Protein AF-A0A955YAR0-F1 (afdb_monomer_lite)

Secondary structure (DSSP, 8-state):
----GGGSEETTEEHHHHHHHHHHHTT---EEEESS--S---B-TTSPBPEEEEPPSSS--HHHHHHHHHHHHSS-EEE--TT-TT--HHHHHHHHHH-SEEETTEEEEEEE---HHHHHHHHHTT--THHHHTTSPEE---TTTT----S---SHHHHHHHHHHTT-TT--HHHHHHHHHHHHHHTT----HHHHHTSPP-----

Radius of gyration: 19.7 Å; chains: 1; bounding box: 61×31×58 Å

Structure (mmCIF, N/CA/C/O backbone):
data_AF-A0A955YAR0-F1
#
_entry.id   AF-A0A955YAR0-F1
#
loop_
_atom_site.group_PDB
_atom_site.id
_atom_site.type_symbol
_atom_site.label_atom_id
_atom_site.label_alt_id
_atom_site.label_comp_id
_atom_site.label_asym_id
_atom_site.label_entity_id
_atom_site.label_seq_id
_atom_site.pdbx_PDB_ins_code
_atom_site.Cartn_x
_atom_site.Cartn_y
_atom_site.Cartn_z
_atom_site.occupancy
_atom_site.B_iso_or_equiv
_atom_site.auth_seq_id
_atom_site.auth_comp_id
_atom_site.auth_asym_id
_atom_site.auth_atom_id
_atom_site.pdbx_PDB_model_num
ATOM 1 N N . MET A 1 1 ? 21.615 -3.073 3.356 1.00 41.31 1 MET A N 1
ATOM 2 C CA . MET A 1 1 ? 20.981 -1.813 2.898 1.00 41.31 1 MET A CA 1
ATOM 3 C C . MET A 1 1 ? 20.077 -2.193 1.735 1.00 41.31 1 MET A C 1
ATOM 5 O O . MET A 1 1 ? 20.545 -2.892 0.857 1.00 41.31 1 MET A O 1
ATOM 9 N N . GLY A 1 2 ? 18.770 -1.953 1.738 1.00 61.25 2 GLY A N 1
ATOM 10 C CA . GLY A 1 2 ? 18.061 -0.755 2.198 1.00 61.25 2 GLY A CA 1
ATOM 11 C C . GLY A 1 2 ? 17.385 -0.035 1.019 1.00 61.25 2 GLY A C 1
ATOM 12 O O . GLY A 1 2 ? 17.231 1.178 1.070 1.00 61.25 2 GLY A O 1
ATOM 13 N N . SER A 1 3 ? 17.071 -0.749 -0.069 1.00 69.00 3 SER A N 1
ATOM 14 C CA . SER A 1 3 ? 16.349 -0.205 -1.220 1.00 69.00 3 SER A CA 1
ATOM 15 C C . SER A 1 3 ? 14.889 0.046 -0.855 1.00 69.00 3 SER A C 1
ATOM 17 O O . SER A 1 3 ? 14.281 -0.779 -0.172 1.00 69.00 3 SER A O 1
ATOM 19 N N . ASP A 1 4 ? 14.324 1.151 -1.337 1.00 86.38 4 ASP A N 1
ATOM 20 C CA . ASP A 1 4 ? 12.904 1.460 -1.165 1.00 86.38 4 ASP A CA 1
ATOM 21 C C . ASP A 1 4 ? 12.046 0.394 -1.873 1.00 86.38 4 ASP A C 1
ATOM 23 O O . ASP A 1 4 ? 11.993 0.347 -3.105 1.00 86.38 4 ASP A O 1
ATOM 27 N N . LYS A 1 5 ? 11.397 -0.487 -1.093 1.00 84.88 5 LYS A N 1
ATOM 28 C CA . LYS A 1 5 ? 10.545 -1.572 -1.608 1.00 84.88 5 LYS A CA 1
ATOM 29 C C . LYS A 1 5 ? 9.439 -1.043 -2.525 1.00 84.88 5 LYS A C 1
ATOM 31 O O . LYS A 1 5 ? 9.121 -1.693 -3.519 1.00 84.88 5 LYS A O 1
ATOM 36 N N . ALA A 1 6 ? 8.915 0.154 -2.247 1.00 90.31 6 ALA A N 1
ATOM 37 C CA . ALA A 1 6 ? 7.867 0.787 -3.045 1.00 90.31 6 ALA A CA 1
ATOM 38 C C . ALA A 1 6 ? 8.306 1.029 -4.501 1.00 90.31 6 ALA A C 1
ATOM 40 O O . ALA A 1 6 ? 7.473 1.061 -5.410 1.00 90.31 6 ALA A O 1
ATOM 41 N N . ARG A 1 7 ? 9.621 1.168 -4.728 1.00 90.50 7 ARG A N 1
ATOM 42 C CA . ARG A 1 7 ? 10.237 1.388 -6.043 1.00 90.50 7 ARG A CA 1
ATOM 43 C C . ARG A 1 7 ? 10.756 0.140 -6.725 1.00 90.50 7 ARG A C 1
ATOM 45 O O . ARG A 1 7 ? 11.238 0.237 -7.856 1.00 90.50 7 ARG A O 1
ATOM 52 N N . LEU A 1 8 ? 10.677 -1.016 -6.073 1.00 86.94 8 LEU A N 1
ATOM 53 C CA . LEU A 1 8 ? 11.060 -2.261 -6.720 1.00 86.94 8 LEU A CA 1
ATOM 54 C C . LEU A 1 8 ? 10.139 -2.529 -7.916 1.00 86.94 8 LEU A C 1
ATOM 56 O O . LEU A 1 8 ? 8.948 -2.206 -7.852 1.00 86.94 8 LEU A O 1
ATOM 60 N N . PRO A 1 9 ? 10.669 -3.105 -9.006 1.00 84.69 9 PRO A N 1
ATOM 61 C CA . PRO A 1 9 ? 9.894 -3.331 -10.212 1.00 84.69 9 PRO A CA 1
ATOM 62 C C . PRO A 1 9 ? 8.813 -4.405 -10.018 1.00 84.69 9 PRO A C 1
ATOM 64 O O . PRO A 1 9 ? 9.075 -5.522 -9.557 1.00 84.69 9 PRO A O 1
ATOM 67 N N . LEU A 1 10 ? 7.607 -4.086 -10.473 1.00 84.94 10 LEU A N 1
ATOM 68 C CA . LEU A 1 10 ? 6.504 -4.996 -10.752 1.00 84.94 10 LEU A CA 1
ATOM 69 C C . LEU A 1 10 ? 5.990 -4.662 -12.157 1.00 84.94 10 LEU A C 1
ATOM 71 O O . LEU A 1 10 ? 5.608 -3.525 -12.422 1.00 84.94 10 LEU A O 1
ATOM 75 N N . ASP A 1 11 ? 6.079 -5.617 -13.083 1.00 84.25 11 ASP A N 1
ATOM 76 C CA . ASP A 1 11 ? 5.755 -5.418 -14.508 1.00 84.25 11 ASP A CA 1
ATOM 77 C C . ASP A 1 11 ? 6.476 -4.215 -15.154 1.00 84.25 11 ASP A C 1
ATOM 79 O O . ASP A 1 11 ? 5.956 -3.537 -16.037 1.00 84.25 11 ASP A O 1
ATOM 83 N N . GLY A 1 12 ? 7.697 -3.927 -14.692 1.00 83.62 12 GLY A N 1
ATOM 84 C CA . GLY A 1 12 ? 8.522 -2.816 -15.175 1.00 83.62 12 GLY A CA 1
ATOM 85 C C . GLY A 1 12 ? 8.183 -1.437 -14.598 1.00 83.62 12 GLY A C 1
ATOM 86 O O . GLY A 1 12 ? 8.787 -0.451 -15.016 1.00 83.62 12 GLY A O 1
ATOM 87 N N . TRP A 1 13 ? 7.280 -1.364 -13.623 1.00 89.12 13 TRP A N 1
ATOM 88 C CA . TRP A 1 13 ? 6.885 -0.137 -12.926 1.00 89.12 13 TRP A CA 1
ATOM 89 C C . TRP A 1 13 ? 7.132 -0.248 -11.419 1.00 89.12 13 TRP A C 1
ATOM 91 O O . TRP A 1 13 ? 7.291 -1.360 -10.915 1.00 89.12 13 TRP A O 1
ATOM 101 N N . PRO A 1 14 ? 7.175 0.867 -10.669 1.00 92.00 14 PRO A N 1
ATOM 102 C CA . PRO A 1 14 ? 7.288 0.805 -9.216 1.00 92.00 14 PRO A CA 1
ATOM 103 C C . PRO A 1 14 ? 6.125 0.014 -8.602 1.00 92.00 14 PRO A C 1
ATOM 105 O O . PRO A 1 14 ? 4.969 0.215 -8.975 1.00 92.00 14 PRO A O 1
ATOM 108 N N . THR A 1 15 ? 6.414 -0.863 -7.639 1.00 92.12 15 THR A N 1
ATOM 109 C CA . THR A 1 15 ? 5.397 -1.719 -7.002 1.00 92.12 15 THR A CA 1
ATOM 110 C C . THR A 1 15 ? 4.256 -0.890 -6.402 1.00 92.12 15 THR A C 1
ATOM 112 O O . THR A 1 15 ? 3.090 -1.229 -6.597 1.00 92.12 15 THR A O 1
ATOM 115 N N . ALA A 1 16 ? 4.568 0.243 -5.762 1.00 94.69 16 ALA A N 1
ATOM 116 C CA . ALA A 1 16 ? 3.546 1.135 -5.218 1.00 94.69 16 ALA A CA 1
ATOM 117 C C . ALA A 1 16 ? 2.635 1.742 -6.301 1.00 94.69 16 ALA A C 1
ATOM 119 O O . ALA A 1 16 ? 1.428 1.804 -6.097 1.00 94.69 16 ALA A O 1
ATOM 120 N N . VAL A 1 17 ? 3.177 2.114 -7.470 1.00 95.62 17 VAL A N 1
ATOM 121 C CA . VAL A 1 17 ? 2.375 2.633 -8.600 1.00 95.62 17 VAL A CA 1
ATOM 122 C C . VAL A 1 17 ? 1.389 1.574 -9.077 1.00 95.62 17 VAL A C 1
ATOM 124 O O . VAL A 1 17 ? 0.209 1.862 -9.250 1.00 95.62 17 VAL A O 1
ATOM 127 N N . ARG A 1 18 ? 1.852 0.328 -9.235 1.00 94.75 18 ARG A N 1
ATOM 128 C CA . ARG A 1 18 ? 0.992 -0.784 -9.661 1.00 94.75 18 ARG A CA 1
ATOM 129 C C . ARG A 1 18 ? -0.131 -1.057 -8.665 1.00 94.75 18 ARG A C 1
ATOM 131 O O . ARG A 1 18 ? -1.230 -1.414 -9.077 1.00 94.75 18 ARG A O 1
ATOM 138 N N . LEU A 1 19 ? 0.127 -0.890 -7.368 1.00 95.81 19 LEU A N 1
ATOM 139 C CA . LEU A 1 19 ? -0.915 -1.015 -6.353 1.00 95.81 19 LEU A CA 1
ATOM 140 C C . LEU A 1 19 ? -1.914 0.152 -6.420 1.00 95.81 19 LEU A C 1
ATOM 142 O O . LEU A 1 19 ? -3.116 -0.097 -6.355 1.00 95.81 19 LEU A O 1
ATOM 146 N N . CYS A 1 20 ? -1.450 1.390 -6.632 1.00 96.94 20 CYS A N 1
ATOM 147 C CA . CYS A 1 20 ? -2.328 2.541 -6.872 1.00 96.94 20 CYS A CA 1
ATOM 148 C C . CYS A 1 20 ? -3.245 2.314 -8.083 1.00 96.94 20 CYS A C 1
ATOM 150 O O . CYS A 1 20 ? -4.449 2.501 -7.963 1.00 96.94 20 CYS A O 1
ATOM 152 N N . GLU A 1 21 ? -2.725 1.819 -9.211 1.00 96.62 21 GLU A N 1
ATOM 153 C CA . GLU A 1 21 ? -3.554 1.491 -10.383 1.00 96.62 21 GLU A CA 1
ATOM 154 C C . GLU A 1 21 ? -4.631 0.441 -10.082 1.00 96.62 21 GLU A C 1
ATOM 156 O O . GLU A 1 21 ? -5.731 0.508 -10.624 1.00 96.62 21 GLU A O 1
ATOM 161 N N . ARG A 1 22 ? -4.342 -0.537 -9.216 1.00 97.38 22 ARG A N 1
ATOM 162 C CA . ARG A 1 22 ? -5.333 -1.551 -8.825 1.00 97.38 22 ARG A CA 1
ATOM 163 C C . ARG A 1 22 ? -6.404 -0.995 -7.898 1.00 97.38 22 ARG A C 1
ATOM 165 O O . ARG A 1 22 ? -7.556 -1.393 -8.031 1.00 97.38 22 ARG A O 1
ATOM 172 N N . LEU A 1 23 ? -6.038 -0.090 -6.990 1.00 97.81 23 LEU A N 1
ATOM 173 C CA . LEU A 1 23 ? -6.996 0.656 -6.172 1.00 97.81 23 LEU A CA 1
ATOM 174 C C . LEU A 1 23 ? -7.910 1.508 -7.068 1.00 97.81 23 LEU A C 1
ATOM 176 O O . LEU A 1 23 ? -9.129 1.433 -6.941 1.00 97.81 23 LEU A O 1
ATOM 180 N N . GLU A 1 24 ? -7.343 2.228 -8.039 1.00 97.56 24 GLU A N 1
ATOM 181 C CA . GLU A 1 24 ? -8.110 3.007 -9.023 1.00 97.56 24 GLU A CA 1
ATOM 182 C C . GLU A 1 24 ? -9.036 2.125 -9.870 1.00 97.56 24 GLU A C 1
ATOM 184 O O . GLU A 1 24 ? -10.217 2.431 -10.031 1.00 97.56 24 GLU A O 1
ATOM 189 N N . ALA A 1 25 ? -8.542 0.983 -10.356 1.00 97.75 25 ALA A N 1
ATOM 190 C CA . ALA A 1 25 ? -9.351 0.014 -11.094 1.00 97.75 25 ALA A CA 1
ATOM 191 C C . ALA A 1 25 ? -10.460 -0.627 -10.236 1.00 97.75 25 ALA A C 1
ATOM 193 O O . ALA A 1 25 ? -11.456 -1.098 -10.782 1.00 97.75 25 ALA A O 1
ATOM 194 N N . ALA A 1 26 ? -10.308 -0.629 -8.907 1.00 98.06 26 ALA A N 1
ATOM 195 C CA . ALA A 1 26 ? -11.342 -1.035 -7.955 1.00 98.06 26 ALA A CA 1
ATOM 196 C C . ALA A 1 26 ? -12.380 0.075 -7.689 1.00 98.06 26 ALA A C 1
ATOM 198 O O . ALA A 1 26 ? -13.291 -0.124 -6.888 1.00 98.06 26 ALA A O 1
ATOM 199 N N . GLY A 1 27 ? -12.261 1.230 -8.355 1.00 98.06 27 GLY A N 1
ATOM 200 C CA . GLY A 1 27 ? -13.148 2.380 -8.187 1.00 98.06 27 GLY A CA 1
ATOM 201 C C . GLY A 1 27 ? -12.789 3.279 -7.003 1.00 98.06 27 GLY A C 1
ATOM 202 O O . GLY A 1 27 ? -13.633 4.058 -6.567 1.00 98.06 27 GLY A O 1
ATOM 203 N N . LEU A 1 28 ? -11.568 3.173 -6.468 1.00 97.94 28 LEU A N 1
ATOM 204 C CA . LEU A 1 28 ? -11.100 3.953 -5.321 1.00 97.94 28 LEU A CA 1
ATOM 205 C C . LEU A 1 28 ? -10.191 5.100 -5.766 1.00 97.94 28 LEU A C 1
ATOM 207 O O . LEU A 1 28 ? -9.480 5.004 -6.761 1.00 97.94 28 LEU A O 1
ATOM 211 N N . GLN A 1 29 ? -10.153 6.176 -4.985 1.00 97.19 29 GLN A N 1
ATOM 212 C CA . GLN A 1 29 ? -9.087 7.169 -5.104 1.00 97.19 29 GLN A CA 1
ATOM 213 C C . GLN A 1 29 ? -7.845 6.659 -4.368 1.00 97.19 29 GLN A C 1
ATOM 215 O O . GLN A 1 29 ? -7.950 6.151 -3.251 1.00 97.19 29 GLN A O 1
ATOM 220 N N . ALA A 1 30 ? -6.671 6.775 -4.990 1.00 97.50 30 ALA A N 1
ATOM 221 C CA . ALA A 1 30 ? -5.428 6.240 -4.447 1.00 97.50 30 ALA A CA 1
ATOM 222 C C . ALA A 1 30 ? -4.416 7.351 -4.149 1.00 97.50 30 ALA A C 1
ATOM 224 O O . ALA A 1 30 ? -4.188 8.241 -4.964 1.00 97.50 30 ALA A O 1
ATOM 225 N N . ALA A 1 31 ? -3.754 7.247 -2.997 1.00 97.19 31 ALA A N 1
ATOM 226 C CA . ALA A 1 31 ? -2.630 8.095 -2.630 1.00 97.19 31 ALA A CA 1
ATOM 227 C C . ALA A 1 31 ? -1.509 7.258 -1.999 1.00 97.19 31 ALA A C 1
ATOM 229 O O . ALA A 1 31 ? -1.759 6.302 -1.263 1.00 97.19 31 ALA A O 1
ATOM 230 N N . LEU A 1 32 ? -0.261 7.630 -2.277 1.00 96.81 32 LEU A N 1
ATOM 231 C CA . LEU A 1 32 ? 0.931 7.007 -1.715 1.00 96.81 32 LEU A CA 1
ATOM 232 C C . LEU A 1 32 ? 1.427 7.810 -0.511 1.00 96.81 32 LEU A C 1
ATOM 234 O O . LEU A 1 32 ? 1.900 8.937 -0.664 1.00 96.81 32 LEU A O 1
ATOM 238 N N . VAL A 1 33 ? 1.393 7.213 0.679 1.00 96.06 33 VAL A N 1
ATOM 239 C CA . VAL A 1 33 ? 1.980 7.819 1.882 1.00 96.06 33 VAL A CA 1
ATOM 240 C C . VAL A 1 33 ? 3.459 7.463 1.995 1.00 96.06 33 VAL A C 1
ATOM 242 O O . VAL A 1 33 ? 3.833 6.291 1.939 1.00 96.06 33 VAL A O 1
ATOM 245 N N . ARG A 1 34 ? 4.320 8.470 2.185 1.00 93.62 34 ARG A N 1
ATOM 246 C CA . ARG A 1 34 ? 5.765 8.262 2.377 1.00 93.62 34 ARG A CA 1
ATOM 247 C C . ARG A 1 34 ? 6.436 9.381 3.171 1.00 93.62 34 ARG A C 1
ATOM 249 O O . ARG A 1 34 ? 5.979 10.512 3.167 1.00 93.62 34 ARG A O 1
ATOM 256 N N . ARG A 1 35 ? 7.582 9.095 3.795 1.00 88.31 35 ARG A N 1
ATOM 257 C CA . ARG A 1 35 ? 8.277 10.040 4.700 1.00 88.31 35 ARG A CA 1
ATOM 258 C C . ARG A 1 35 ? 9.104 11.114 3.995 1.00 88.31 35 ARG A C 1
ATOM 260 O O . ARG A 1 35 ? 9.068 12.280 4.371 1.00 88.31 35 ARG A O 1
ATOM 267 N N . ALA A 1 36 ? 9.886 10.719 2.997 1.00 82.06 36 ALA A N 1
ATOM 268 C CA . ALA A 1 36 ? 10.822 11.614 2.328 1.00 82.06 36 ALA A CA 1
ATOM 269 C C . ALA A 1 36 ? 10.691 11.482 0.813 1.00 82.06 36 ALA A C 1
ATOM 271 O O . ALA A 1 36 ? 10.539 10.358 0.329 1.00 82.06 36 ALA A O 1
ATOM 272 N N . PRO A 1 37 ? 10.775 12.590 0.058 1.00 78.38 37 PRO A N 1
ATOM 273 C CA . PRO A 1 37 ? 11.023 12.505 -1.366 1.00 78.38 37 PRO A CA 1
ATOM 274 C C . PRO A 1 37 ? 12.424 11.930 -1.593 1.00 78.38 37 PRO A C 1
ATOM 276 O O . PRO A 1 37 ? 13.355 12.164 -0.831 1.00 78.38 37 PRO A O 1
ATOM 279 N N . ASP A 1 38 ? 12.577 11.205 -2.682 1.00 81.25 38 ASP A N 1
ATOM 280 C CA . ASP A 1 38 ? 13.848 10.674 -3.185 1.00 81.25 38 ASP A CA 1
ATOM 281 C C . ASP A 1 38 ? 14.205 11.277 -4.548 1.00 81.25 38 ASP A C 1
ATOM 283 O O . ASP A 1 38 ? 15.065 10.762 -5.256 1.00 81.25 38 ASP A O 1
ATOM 287 N N . GLY A 1 39 ? 13.518 12.358 -4.929 1.00 81.44 39 GLY A N 1
ATOM 288 C CA . GLY A 1 39 ? 13.748 13.080 -6.179 1.00 81.44 39 GLY A CA 1
ATOM 289 C C . GLY A 1 39 ? 13.306 12.341 -7.443 1.00 81.44 39 GLY A C 1
ATOM 290 O O . GLY A 1 39 ? 13.501 12.865 -8.534 1.00 81.44 39 GLY A O 1
ATOM 291 N N . LEU A 1 40 ? 12.710 11.152 -7.322 1.00 83.44 40 LEU A N 1
ATOM 292 C CA . LEU A 1 40 ? 12.192 10.391 -8.455 1.00 83.44 40 LEU A CA 1
ATOM 293 C C . LEU A 1 40 ? 10.674 10.584 -8.584 1.00 83.44 40 LEU A C 1
ATOM 295 O O . LEU A 1 40 ? 9.970 10.568 -7.567 1.00 83.44 40 LEU A O 1
ATOM 299 N N . PRO A 1 41 ? 10.145 10.710 -9.813 1.00 86.44 41 PRO A N 1
ATOM 300 C CA . PRO A 1 41 ? 8.716 10.890 -10.008 1.00 86.44 41 PRO A CA 1
ATOM 301 C C . PRO A 1 41 ? 7.945 9.611 -9.644 1.00 86.44 41 PRO A C 1
ATOM 303 O O . PRO A 1 41 ? 8.498 8.502 -9.609 1.00 86.44 41 PRO A O 1
ATOM 306 N N . TRP A 1 42 ? 6.656 9.780 -9.360 1.00 92.69 42 TRP A N 1
ATOM 307 C CA . TRP A 1 42 ? 5.689 8.699 -9.197 1.00 92.69 42 TRP A CA 1
ATOM 308 C C . TRP A 1 42 ? 4.632 8.867 -10.282 1.00 92.69 42 TRP A C 1
ATOM 310 O O . TRP A 1 42 ? 3.737 9.695 -10.150 1.00 92.69 42 TRP A O 1
ATOM 320 N N . MET A 1 43 ? 4.785 8.123 -11.376 1.00 93.81 43 MET A N 1
ATOM 321 C CA . MET A 1 43 ? 3.953 8.261 -12.571 1.00 93.81 43 MET A CA 1
ATOM 322 C C . MET A 1 43 ? 3.207 6.968 -12.850 1.00 93.81 43 MET A C 1
ATOM 324 O O . MET A 1 43 ? 3.810 5.893 -12.815 1.00 93.81 43 MET A O 1
ATOM 328 N N . HIS A 1 44 ? 1.937 7.091 -13.206 1.00 92.69 44 HIS A N 1
ATOM 329 C CA . HIS A 1 44 ? 1.178 6.031 -13.847 1.00 92.69 44 HIS A CA 1
ATOM 330 C C . HIS A 1 44 ? 1.709 5.755 -15.269 1.00 92.69 44 HIS A C 1
ATOM 332 O O . HIS A 1 44 ? 2.321 6.631 -15.892 1.00 92.69 44 HIS A O 1
ATOM 338 N N . PRO A 1 45 ? 1.444 4.560 -15.828 1.00 89.44 45 PRO A N 1
ATOM 339 C CA . PRO A 1 45 ? 1.773 4.224 -17.213 1.00 89.44 45 PRO A CA 1
ATOM 340 C C . PRO A 1 45 ? 1.159 5.132 -18.275 1.00 89.44 45 PRO A C 1
ATOM 342 O O . PRO A 1 45 ? 1.729 5.271 -19.355 1.00 89.44 45 PRO A O 1
ATOM 345 N N . ASP A 1 46 ? 0.025 5.759 -17.971 1.00 92.81 46 ASP A N 1
ATOM 346 C CA . ASP A 1 46 ? -0.652 6.725 -18.839 1.00 92.81 46 ASP A CA 1
ATOM 347 C C . ASP A 1 46 ? -0.076 8.154 -18.743 1.00 92.81 46 ASP A C 1
ATOM 349 O O . ASP A 1 46 ? -0.538 9.054 -19.442 1.00 92.81 46 ASP A O 1
ATOM 353 N N . GLY A 1 47 ? 0.946 8.368 -17.906 1.00 92.44 47 GLY A N 1
ATOM 354 C CA . GLY A 1 47 ? 1.599 9.662 -17.718 1.00 92.44 47 GLY A CA 1
ATOM 355 C C . GLY A 1 47 ? 0.949 10.570 -16.672 1.00 92.44 47 GLY A C 1
ATOM 356 O O . GLY A 1 47 ? 1.413 11.698 -16.513 1.00 92.44 47 GLY A O 1
ATOM 357 N N . ARG A 1 48 ? -0.077 10.118 -15.936 1.00 94.31 48 ARG A N 1
ATOM 358 C CA . ARG A 1 48 ? -0.601 10.853 -14.769 1.00 94.31 48 ARG A CA 1
ATOM 359 C C . ARG A 1 48 ? 0.346 10.746 -13.573 1.00 94.31 48 ARG A C 1
ATOM 361 O O . ARG A 1 48 ? 0.990 9.718 -13.372 1.00 94.31 48 ARG A O 1
ATOM 368 N N . GLU A 1 49 ? 0.406 11.787 -12.751 1.00 93.88 49 GLU A N 1
ATOM 369 C CA . GLU A 1 49 ? 1.115 11.740 -11.468 1.00 93.88 49 GLU A CA 1
ATOM 370 C C . GLU A 1 49 ? 0.293 10.985 -10.415 1.00 93.88 49 GLU A C 1
ATOM 372 O O . GLU A 1 49 ? -0.915 11.189 -10.295 1.00 93.88 49 GLU A O 1
ATOM 377 N N . VAL A 1 50 ? 0.958 10.139 -9.626 1.00 95.19 50 VAL A N 1
ATOM 378 C CA . VAL A 1 50 ? 0.374 9.534 -8.423 1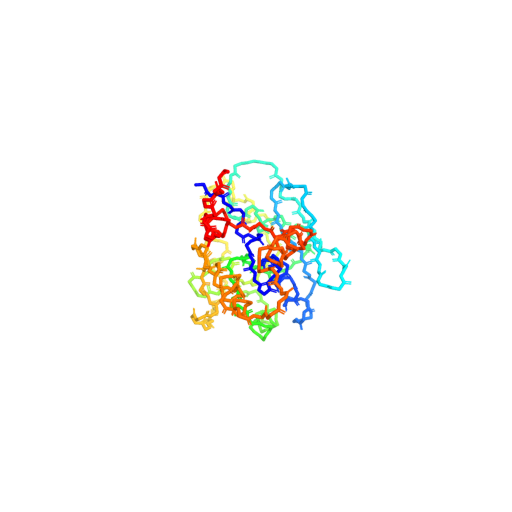.00 95.19 50 VAL A CA 1
ATOM 379 C C . VAL A 1 50 ? 0.313 10.600 -7.333 1.00 95.19 50 VAL A C 1
ATOM 381 O O . VAL A 1 50 ? 1.311 11.271 -7.062 1.00 95.19 50 VAL A O 1
ATOM 384 N N . THR A 1 51 ? -0.821 10.728 -6.643 1.00 95.88 51 THR A N 1
ATOM 385 C CA . THR A 1 51 ? -0.909 11.586 -5.455 1.00 95.88 51 THR A CA 1
ATOM 386 C C . THR A 1 51 ? 0.009 11.056 -4.355 1.00 95.88 51 THR A C 1
ATOM 388 O O . THR A 1 51 ? -0.150 9.930 -3.888 1.00 95.88 51 THR A O 1
ATOM 391 N N . VAL A 1 52 ? 0.972 11.869 -3.919 1.00 95.50 52 VAL A N 1
ATOM 392 C CA . VAL A 1 52 ? 1.910 11.512 -2.847 1.00 95.50 52 VAL A CA 1
ATOM 393 C C . VAL A 1 52 ? 1.649 12.379 -1.625 1.00 95.50 52 VAL A C 1
ATOM 395 O O . VAL A 1 52 ? 1.745 13.603 -1.689 1.00 95.50 52 VAL A O 1
ATOM 398 N N . VAL A 1 53 ? 1.392 11.735 -0.490 1.00 96.00 53 VAL A N 1
ATOM 399 C CA . VAL A 1 53 ? 1.193 12.400 0.799 1.00 96.00 53 VAL A CA 1
ATOM 400 C C . VAL A 1 53 ? 2.439 12.204 1.650 1.00 96.00 53 VAL A C 1
ATOM 402 O O . VAL A 1 53 ? 2.892 11.080 1.890 1.00 96.00 53 VAL A O 1
ATOM 405 N N . ARG A 1 54 ? 3.020 13.314 2.110 1.00 94.38 54 ARG A N 1
ATOM 406 C CA . ARG A 1 54 ? 4.205 13.274 2.964 1.00 94.38 54 ARG A CA 1
ATOM 407 C C . ARG A 1 54 ? 3.807 12.977 4.411 1.00 94.38 54 ARG A C 1
ATOM 409 O O . ARG A 1 54 ? 3.110 13.771 5.031 1.00 94.38 54 ARG A O 1
ATOM 416 N N . GLU A 1 55 ? 4.308 11.875 4.962 1.00 93.88 55 GLU A N 1
ATOM 417 C CA . GLU A 1 55 ? 4.279 11.612 6.404 1.00 93.88 55 GLU A CA 1
ATOM 418 C C . GLU A 1 55 ? 5.176 12.630 7.122 1.00 93.88 55 GLU A C 1
ATOM 420 O O . GLU A 1 55 ? 6.315 12.868 6.711 1.00 93.88 55 GLU A O 1
ATOM 425 N N . GLY A 1 56 ? 4.666 13.222 8.204 1.00 87.56 56 GLY A N 1
ATOM 426 C CA . GLY A 1 56 ? 5.401 14.202 9.000 1.00 87.56 56 GLY A CA 1
ATOM 427 C C . GLY A 1 56 ? 6.679 13.647 9.643 1.00 87.56 56 GLY A C 1
ATOM 428 O O . GLY A 1 56 ? 6.817 12.445 9.897 1.00 87.56 56 GLY A O 1
ATOM 429 N N . ASP A 1 57 ? 7.602 14.548 9.978 1.00 87.44 57 ASP A N 1
ATOM 430 C CA . ASP A 1 57 ? 8.886 14.205 10.594 1.00 87.44 57 ASP A CA 1
ATOM 431 C C . ASP A 1 57 ? 8.704 13.618 12.015 1.00 87.44 57 ASP A C 1
ATOM 433 O O . ASP A 1 57 ? 7.775 13.973 12.746 1.00 87.44 57 ASP A O 1
ATOM 437 N N . GLY A 1 58 ? 9.559 12.667 12.414 1.00 87.50 58 GLY A N 1
ATOM 438 C CA . GLY A 1 58 ? 9.497 12.025 13.738 1.00 87.50 58 GLY A CA 1
ATOM 439 C C . GLY A 1 58 ? 10.138 10.630 13.809 1.00 87.50 58 GLY A C 1
ATOM 440 O O . GLY A 1 58 ? 10.836 10.221 12.877 1.00 87.50 58 GLY A O 1
ATOM 441 N N . PRO A 1 59 ? 9.927 9.876 14.901 1.00 88.81 59 PRO A N 1
ATOM 442 C CA . PRO A 1 59 ? 10.316 8.467 14.989 1.00 88.81 59 PRO A CA 1
ATOM 443 C C . PRO A 1 59 ? 9.577 7.602 13.956 1.00 88.81 59 PRO A C 1
ATOM 445 O O . PRO A 1 59 ? 8.467 7.931 13.538 1.00 88.81 59 PRO A O 1
ATOM 448 N N . ARG A 1 60 ? 10.192 6.494 13.524 1.00 89.62 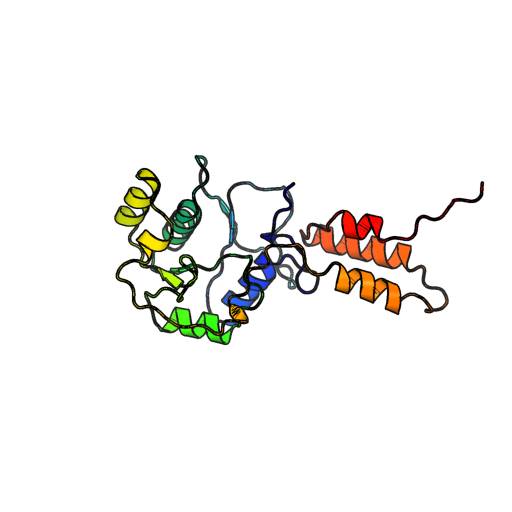60 ARG A N 1
ATOM 449 C CA . ARG A 1 60 ? 9.545 5.536 12.612 1.00 89.62 60 ARG A CA 1
ATOM 450 C C . ARG A 1 60 ? 8.504 4.732 13.379 1.00 89.62 60 ARG A C 1
ATOM 452 O O . ARG A 1 60 ? 8.859 4.075 14.347 1.00 89.62 60 ARG A O 1
ATOM 459 N N . HIS A 1 61 ? 7.265 4.738 12.900 1.00 92.62 61 HIS A N 1
ATOM 460 C CA . HIS A 1 61 ? 6.200 3.916 13.458 1.00 92.62 61 HIS A CA 1
ATOM 461 C C . HIS A 1 61 ? 5.178 3.575 12.361 1.00 92.62 61 HIS A C 1
ATOM 463 O O . HIS A 1 61 ? 4.728 4.498 11.682 1.00 92.62 61 HIS A O 1
ATOM 469 N N . PRO A 1 62 ? 4.768 2.306 12.171 1.00 91.31 62 PRO A N 1
ATOM 470 C CA . PRO A 1 62 ? 3.864 1.931 11.079 1.00 91.31 62 PRO A CA 1
ATOM 471 C C . PRO A 1 62 ? 2.523 2.680 11.100 1.00 91.31 62 PRO A C 1
ATOM 473 O O . PRO A 1 62 ? 2.029 3.096 10.057 1.00 91.31 62 PRO A O 1
ATOM 476 N N . LEU A 1 63 ? 1.970 2.933 12.293 1.00 96.69 63 LEU A N 1
ATOM 477 C CA . LEU A 1 63 ? 0.718 3.686 12.441 1.00 96.69 63 LEU A CA 1
ATOM 478 C C . LEU A 1 63 ? 0.831 5.179 12.089 1.00 96.69 63 LEU A C 1
ATOM 480 O O . LEU A 1 63 ? -0.198 5.823 11.932 1.00 96.69 63 LEU A O 1
ATOM 484 N N . ARG A 1 64 ? 2.035 5.750 11.928 1.00 96.19 64 ARG A N 1
ATOM 485 C CA . ARG A 1 64 ? 2.159 7.141 11.453 1.00 96.19 64 ARG A CA 1
ATOM 486 C C . ARG A 1 64 ? 1.749 7.273 9.994 1.00 96.19 64 ARG A C 1
ATOM 488 O O . ARG A 1 64 ? 1.037 8.213 9.665 1.00 96.19 64 ARG A O 1
ATOM 495 N N . GLY A 1 65 ? 2.115 6.303 9.157 1.00 96.31 65 GLY A N 1
ATOM 496 C CA . GLY A 1 65 ? 1.654 6.257 7.772 1.00 96.31 65 GLY A CA 1
ATOM 497 C C . GLY A 1 65 ? 0.133 6.119 7.692 1.00 96.31 65 GLY A C 1
ATOM 498 O O . GLY A 1 65 ? -0.507 6.820 6.916 1.00 96.31 65 GLY A O 1
ATOM 499 N N . VAL A 1 66 ? -0.452 5.288 8.564 1.00 97.62 66 VAL A N 1
ATOM 500 C CA . VAL A 1 66 ? -1.913 5.150 8.703 1.00 97.62 66 VAL A CA 1
ATOM 501 C C . VAL A 1 66 ? -2.557 6.465 9.142 1.00 97.62 66 VAL A C 1
ATOM 503 O O . VAL A 1 66 ? -3.561 6.874 8.570 1.00 97.62 66 VAL A O 1
ATOM 506 N N . LEU A 1 67 ? -1.963 7.152 10.121 1.00 97.69 67 LEU A N 1
ATOM 507 C CA . LEU A 1 67 ? -2.455 8.437 10.614 1.00 97.69 67 LEU A CA 1
ATOM 508 C C . LEU A 1 67 ? -2.457 9.483 9.504 1.00 97.69 67 LEU A C 1
ATOM 510 O O . LEU A 1 67 ? -3.483 10.108 9.267 1.00 97.69 67 LEU A O 1
ATOM 514 N N . THR A 1 68 ? -1.345 9.613 8.782 1.00 97.81 68 THR A N 1
ATOM 515 C CA . THR A 1 68 ? -1.238 10.515 7.632 1.00 97.81 68 THR A CA 1
ATOM 516 C C . THR A 1 68 ? -2.231 10.153 6.524 1.00 97.81 68 THR A C 1
ATOM 518 O O . THR A 1 68 ? -2.816 11.054 5.928 1.00 97.81 68 THR A O 1
ATOM 521 N N . ALA A 1 69 ? -2.452 8.862 6.253 1.00 97.75 69 ALA A N 1
ATOM 522 C CA . ALA A 1 69 ? -3.433 8.420 5.264 1.00 97.75 69 ALA A CA 1
ATOM 523 C C . ALA A 1 69 ? -4.858 8.842 5.648 1.00 97.75 69 ALA A C 1
ATOM 525 O O . ALA A 1 69 ? -5.567 9.417 4.826 1.00 97.75 69 ALA A O 1
ATOM 526 N N . LEU A 1 70 ? -5.261 8.594 6.898 1.00 98.19 70 LEU A N 1
ATOM 527 C CA . LEU A 1 70 ? -6.599 8.931 7.383 1.00 98.19 70 LEU A CA 1
ATOM 528 C C . LEU A 1 70 ? -6.804 10.446 7.495 1.00 98.19 70 LEU A C 1
ATOM 530 O O . LEU A 1 70 ? -7.850 10.933 7.088 1.00 98.19 70 LEU A O 1
ATOM 534 N N . GLU A 1 71 ? -5.802 11.199 7.961 1.00 97.94 71 GLU A N 1
ATOM 535 C CA . GLU A 1 71 ? -5.846 12.670 7.974 1.00 97.94 71 GLU A CA 1
ATOM 536 C C . GLU A 1 71 ? -6.025 13.254 6.569 1.00 97.94 71 GLU A C 1
ATOM 538 O O . GLU A 1 71 ? -6.748 14.233 6.400 1.00 97.94 71 GLU A O 1
ATOM 543 N N . HIS A 1 72 ? -5.379 12.658 5.562 1.00 98.00 72 HIS A N 1
ATOM 544 C CA . HIS A 1 72 ? -5.529 13.079 4.173 1.00 98.00 72 HIS A CA 1
ATOM 545 C C . HIS A 1 72 ? -6.900 12.720 3.594 1.00 98.00 72 HIS A C 1
ATOM 547 O O . HIS A 1 72 ? -7.495 13.545 2.906 1.00 98.00 72 HIS A O 1
ATOM 553 N N . ALA A 1 73 ? -7.391 11.508 3.867 1.00 97.81 73 ALA A N 1
ATOM 554 C CA . ALA A 1 73 ? -8.688 11.050 3.378 1.00 97.81 73 ALA A CA 1
ATOM 555 C C . ALA A 1 73 ? -9.856 11.828 4.007 1.00 97.81 73 ALA A C 1
ATOM 557 O O . ALA A 1 73 ? -10.842 12.104 3.334 1.00 97.81 73 ALA A O 1
ATOM 558 N N . GLY A 1 74 ? -9.760 12.184 5.294 1.00 98.12 74 GLY A N 1
ATOM 559 C CA . GLY A 1 74 ? -10.830 12.862 6.036 1.00 98.12 74 GLY A CA 1
ATOM 560 C C . GLY A 1 74 ? -12.032 11.968 6.377 1.00 98.12 74 GLY A C 1
ATOM 561 O O . GLY A 1 74 ? -12.998 12.433 6.980 1.00 98.12 74 GLY A O 1
ATOM 562 N N . GLU A 1 75 ? -11.975 10.688 6.014 1.00 97.81 75 GLU A N 1
ATOM 563 C CA . GLU A 1 75 ? -13.026 9.688 6.195 1.00 97.81 75 GLU A CA 1
ATOM 564 C C . GLU A 1 75 ? -12.411 8.278 6.336 1.00 97.81 75 GLU A C 1
ATOM 566 O O . GLU A 1 75 ? -11.184 8.135 6.243 1.00 97.81 75 GLU A O 1
ATOM 571 N N . PRO A 1 76 ? -13.199 7.224 6.641 1.00 98.25 76 PRO A N 1
ATOM 572 C CA . PRO A 1 76 ? -12.678 5.861 6.676 1.00 98.25 76 PRO A CA 1
ATOM 573 C C . PRO A 1 76 ? -12.009 5.481 5.352 1.00 98.25 76 PRO A C 1
ATOM 575 O O . PRO A 1 76 ? -12.577 5.696 4.286 1.00 98.25 76 PRO A O 1
ATOM 578 N N . ALA A 1 77 ? -10.824 4.877 5.416 1.00 98.50 77 ALA A N 1
ATOM 579 C CA . ALA A 1 77 ? -10.022 4.596 4.228 1.00 98.50 77 ALA A CA 1
ATOM 580 C C . ALA A 1 77 ? -9.498 3.160 4.214 1.00 98.50 77 ALA A C 1
ATOM 582 O O . ALA A 1 77 ? -9.184 2.581 5.257 1.00 98.50 77 ALA A O 1
ATOM 583 N N . LEU A 1 78 ? -9.368 2.602 3.008 1.00 98.62 78 LEU A N 1
ATOM 584 C CA . LEU A 1 78 ? -8.652 1.353 2.773 1.00 98.62 78 LEU A CA 1
ATOM 585 C C . LEU A 1 78 ? -7.145 1.615 2.859 1.00 98.62 78 LEU A C 1
ATOM 587 O O . LEU A 1 78 ? -6.586 2.374 2.070 1.00 98.62 78 LEU A O 1
ATOM 591 N N . ILE A 1 79 ? -6.492 0.958 3.810 1.00 98.44 79 ILE A N 1
ATOM 592 C CA . ILE A 1 79 ? -5.047 1.008 4.002 1.00 98.44 79 ILE A CA 1
ATOM 593 C C . ILE A 1 79 ? -4.457 -0.308 3.511 1.00 98.44 79 ILE A C 1
ATOM 595 O O . ILE A 1 79 ? -4.958 -1.385 3.839 1.00 98.44 79 ILE A O 1
ATOM 599 N N . VAL A 1 80 ? -3.401 -0.207 2.703 1.00 97.50 80 VAL A N 1
ATOM 600 C CA . VAL A 1 80 ? -2.685 -1.357 2.150 1.00 97.50 80 VAL A CA 1
ATOM 601 C C . VAL A 1 80 ? -1.183 -1.049 2.098 1.00 97.50 80 VAL A C 1
ATOM 603 O O . VAL A 1 80 ? -0.792 -0.025 1.532 1.00 97.50 80 VAL A O 1
ATOM 606 N N . PRO A 1 81 ? -0.313 -1.916 2.645 1.00 95.31 81 PRO A N 1
ATOM 607 C CA . PRO A 1 81 ? 1.127 -1.828 2.442 1.00 95.31 81 PRO A CA 1
ATOM 608 C C . PRO A 1 81 ? 1.509 -2.019 0.971 1.00 95.31 81 PRO A C 1
ATOM 610 O O . PRO A 1 81 ? 0.992 -2.895 0.279 1.00 95.31 81 PRO A O 1
ATOM 613 N N . CYS A 1 82 ? 2.469 -1.232 0.486 1.00 92.38 82 CYS A N 1
ATOM 614 C CA . CYS A 1 82 ? 2.913 -1.314 -0.908 1.00 92.38 82 CYS A CA 1
ATOM 615 C C . CYS A 1 82 ? 3.685 -2.598 -1.262 1.00 92.38 82 CYS A C 1
ATOM 617 O O . CYS A 1 82 ? 3.953 -2.831 -2.435 1.00 92.38 82 CYS A O 1
ATOM 619 N N . ASP A 1 83 ? 4.059 -3.424 -0.283 1.00 90.62 83 ASP A N 1
ATOM 620 C CA . ASP A 1 83 ? 4.791 -4.680 -0.472 1.00 90.62 83 ASP A CA 1
ATOM 621 C C . ASP A 1 83 ? 3.888 -5.918 -0.584 1.00 90.62 83 ASP A C 1
ATOM 623 O O . ASP A 1 83 ? 4.389 -7.041 -0.556 1.00 90.62 83 ASP A O 1
ATOM 627 N N . LEU A 1 84 ? 2.586 -5.716 -0.831 1.00 93.31 84 LEU A N 1
ATOM 628 C CA . LEU A 1 84 ? 1.607 -6.763 -1.152 1.00 93.31 84 LEU A CA 1
ATOM 629 C C . LEU A 1 84 ? 1.203 -6.730 -2.642 1.00 93.31 84 LEU A C 1
ATOM 631 O O . LEU A 1 84 ? 0.071 -6.388 -2.992 1.00 93.31 84 LEU A O 1
ATOM 635 N N . PRO A 1 85 ? 2.116 -7.081 -3.569 1.00 90.38 85 PRO A N 1
ATOM 636 C CA . PRO A 1 85 ? 1.899 -6.967 -5.010 1.00 90.38 85 PRO A CA 1
ATOM 637 C C . PRO A 1 85 ? 0.944 -8.018 -5.579 1.00 90.38 85 PRO A C 1
ATOM 639 O O . PRO A 1 85 ? 0.712 -8.013 -6.789 1.00 90.38 85 PRO A O 1
ATOM 642 N N . ALA A 1 86 ? 0.438 -8.945 -4.771 1.00 92.25 86 ALA A N 1
ATOM 643 C CA . ALA A 1 86 ? -0.476 -9.994 -5.209 1.00 92.25 86 ALA A CA 1
ATOM 644 C C . ALA A 1 86 ? -1.954 -9.617 -5.006 1.00 92.25 86 ALA A C 1
ATOM 646 O O . ALA A 1 86 ? -2.808 -10.226 -5.641 1.00 92.25 86 ALA A O 1
ATOM 647 N N . LEU A 1 87 ? -2.252 -8.565 -4.226 1.00 95.62 87 LEU A N 1
ATOM 648 C CA . LEU A 1 87 ? -3.623 -8.103 -3.997 1.00 95.62 87 LEU A CA 1
ATOM 649 C C . LEU A 1 87 ? -4.347 -7.778 -5.304 1.00 95.62 87 LEU A C 1
ATOM 651 O O . LEU A 1 87 ? -3.860 -6.991 -6.130 1.00 95.62 87 LEU A O 1
ATOM 655 N N . THR A 1 88 ? -5.521 -8.374 -5.476 1.00 97.06 88 THR A N 1
ATOM 656 C CA . THR A 1 88 ? -6.321 -8.239 -6.692 1.00 97.06 88 THR A CA 1
ATOM 657 C C . THR A 1 88 ? -7.301 -7.071 -6.605 1.00 97.06 88 THR A C 1
ATOM 659 O O . THR A 1 88 ? -7.713 -6.642 -5.530 1.00 97.06 88 THR A O 1
ATOM 662 N N . VAL A 1 89 ? -7.726 -6.566 -7.768 1.00 98.31 89 VAL A N 1
ATOM 663 C CA . VAL A 1 89 ? -8.768 -5.527 -7.868 1.00 98.31 89 VAL A CA 1
ATOM 664 C C . VAL A 1 89 ? -10.062 -5.976 -7.179 1.00 98.31 89 VAL A C 1
ATOM 666 O O . VAL A 1 89 ? -10.699 -5.187 -6.486 1.00 98.31 89 VAL A O 1
ATOM 669 N N . HIS A 1 90 ? -10.425 -7.255 -7.324 1.00 98.31 90 HIS A N 1
ATOM 670 C CA . HIS A 1 90 ? -11.615 -7.825 -6.696 1.00 98.31 90 HIS A CA 1
ATOM 671 C C . HIS A 1 90 ? -11.524 -7.801 -5.166 1.00 98.31 90 HIS A C 1
ATOM 673 O O . HIS A 1 90 ? -12.454 -7.329 -4.515 1.00 98.31 90 HIS A O 1
ATOM 679 N N . THR A 1 91 ? -10.396 -8.238 -4.599 1.00 98.06 91 THR A N 1
ATOM 680 C CA . THR A 1 91 ? -10.160 -8.205 -3.150 1.00 98.06 91 THR A CA 1
ATOM 681 C C . THR A 1 91 ? -10.205 -6.784 -2.598 1.00 98.06 91 THR A C 1
ATOM 683 O O . THR A 1 91 ? -10.871 -6.537 -1.593 1.00 98.06 91 THR A O 1
ATOM 686 N N . LEU A 1 92 ? -9.555 -5.829 -3.272 1.00 98.44 92 LEU A N 1
ATOM 687 C CA . LEU A 1 92 ? -9.553 -4.421 -2.862 1.00 98.44 92 LEU A CA 1
ATOM 688 C C . LEU A 1 92 ? -10.969 -3.821 -2.875 1.00 98.44 92 LEU A C 1
ATOM 690 O O . LEU A 1 92 ? -11.375 -3.187 -1.901 1.00 98.44 92 LEU A O 1
ATOM 694 N N . ALA A 1 93 ? -11.744 -4.077 -3.935 1.00 98.38 93 ALA A N 1
ATOM 695 C CA . ALA A 1 93 ? -13.135 -3.638 -4.031 1.00 98.38 93 ALA A CA 1
ATOM 696 C C . ALA A 1 93 ? -14.020 -4.278 -2.946 1.00 98.38 93 ALA A C 1
ATOM 698 O O . ALA A 1 93 ? -14.837 -3.595 -2.327 1.00 98.38 93 ALA A O 1
ATOM 699 N N . ALA A 1 94 ? -13.841 -5.576 -2.682 1.00 98.00 94 ALA A N 1
ATOM 700 C CA . ALA A 1 94 ? -14.600 -6.301 -1.667 1.00 98.00 94 ALA A CA 1
ATOM 701 C C . ALA A 1 94 ? -14.306 -5.796 -0.245 1.00 98.00 94 ALA A C 1
ATOM 703 O O . ALA A 1 94 ? -15.236 -5.642 0.548 1.00 98.00 94 ALA A O 1
ATOM 704 N N . LEU A 1 95 ? -13.039 -5.499 0.072 1.00 97.94 95 LEU A N 1
ATOM 705 C CA . LEU A 1 95 ? -12.657 -4.878 1.343 1.00 97.94 95 LEU A CA 1
ATOM 706 C C . LEU A 1 95 ? -13.303 -3.501 1.497 1.00 97.94 95 LEU A C 1
ATOM 708 O O . LEU A 1 95 ? -13.947 -3.246 2.512 1.00 97.94 95 LEU A O 1
ATOM 712 N N . ALA A 1 96 ? -13.184 -2.642 0.480 1.00 97.94 96 ALA A N 1
ATOM 713 C CA . ALA A 1 96 ? -13.754 -1.298 0.510 1.00 97.94 96 ALA A CA 1
ATOM 714 C C . ALA A 1 96 ? -15.279 -1.313 0.710 1.00 97.94 96 ALA A C 1
ATOM 716 O O . ALA A 1 96 ? -15.798 -0.601 1.569 1.00 97.94 96 ALA A O 1
ATOM 717 N N . ALA A 1 97 ? -15.995 -2.176 -0.019 1.00 97.75 97 ALA A N 1
ATOM 718 C CA . ALA A 1 97 ? -17.450 -2.298 0.073 1.00 97.75 97 ALA A CA 1
ATOM 719 C C . ALA A 1 97 ? -17.941 -2.831 1.431 1.00 97.75 97 ALA A C 1
ATOM 721 O O . ALA A 1 97 ? -19.090 -2.598 1.807 1.00 97.75 97 ALA A O 1
ATOM 722 N N . ARG A 1 98 ? -17.092 -3.552 2.173 1.00 97.06 98 ARG A N 1
ATOM 723 C CA . ARG A 1 98 ? -17.449 -4.118 3.479 1.00 97.06 98 ARG A CA 1
ATOM 724 C C . ARG A 1 98 ? -17.511 -3.070 4.591 1.00 97.06 98 ARG A C 1
ATOM 726 O O . ARG A 1 98 ? -18.187 -3.298 5.593 1.00 97.06 98 ARG A O 1
ATOM 733 N N . GLY A 1 99 ? -16.822 -1.942 4.426 1.00 96.44 99 GLY A N 1
ATOM 734 C CA . GLY A 1 99 ? -16.624 -0.964 5.493 1.00 96.44 99 GLY A CA 1
ATOM 735 C C . GLY A 1 99 ? -15.571 -1.420 6.515 1.00 96.44 99 GLY A C 1
ATOM 736 O O . GLY A 1 99 ? -14.788 -2.325 6.216 1.00 96.44 99 GLY A O 1
ATOM 737 N N . PRO A 1 100 ? -15.518 -0.792 7.707 1.00 98.50 100 PRO A N 1
ATOM 738 C CA . PRO A 1 100 ? -14.427 -0.979 8.659 1.00 98.50 100 PRO A CA 1
ATOM 739 C C . PRO A 1 100 ? -14.143 -2.447 9.001 1.00 98.50 100 PRO A C 1
ATOM 741 O O . PRO A 1 100 ? -15.003 -3.151 9.532 1.00 98.50 100 PRO A O 1
ATOM 744 N N . CYS A 1 101 ? -12.933 -2.906 8.688 1.00 98.56 101 CYS A N 1
ATOM 745 C CA . CYS A 1 101 ? -12.478 -4.278 8.889 1.00 98.56 101 CYS A CA 1
ATOM 746 C C . CYS A 1 101 ? -10.948 -4.378 8.799 1.00 98.56 101 CYS A C 1
ATOM 748 O O . CYS A 1 101 ? -10.289 -3.491 8.260 1.00 98.56 101 CYS A O 1
ATOM 750 N N . VAL A 1 102 ? -10.387 -5.483 9.291 1.00 98.38 102 VAL A N 1
ATOM 751 C CA . VAL A 1 102 ? -8.953 -5.793 9.198 1.00 98.38 102 VAL A CA 1
ATOM 752 C C . VAL A 1 102 ? -8.743 -7.196 8.631 1.00 98.38 102 VAL A C 1
ATOM 754 O O . VAL A 1 102 ? -9.493 -8.123 8.939 1.00 98.38 102 VAL A O 1
ATOM 757 N N . ALA A 1 103 ? -7.731 -7.373 7.788 1.00 97.81 103 ALA A N 1
ATOM 758 C CA . ALA A 1 103 ? -7.372 -8.680 7.264 1.00 97.81 103 ALA A CA 1
ATOM 759 C C . ALA A 1 103 ? -6.744 -9.557 8.358 1.00 97.81 103 ALA A C 1
ATOM 761 O O . ALA A 1 103 ? -5.876 -9.115 9.121 1.00 97.81 103 ALA A O 1
ATOM 762 N N . ALA A 1 104 ? -7.140 -10.828 8.409 1.00 96.12 104 ALA A N 1
ATOM 763 C CA . ALA A 1 104 ? -6.539 -11.809 9.302 1.00 96.12 104 ALA A CA 1
ATOM 764 C C . ALA A 1 104 ? -5.022 -11.902 9.059 1.00 96.12 104 ALA A C 1
ATOM 766 O O . ALA A 1 104 ? -4.560 -12.042 7.929 1.00 96.12 104 ALA A O 1
ATOM 767 N N . GLY A 1 105 ? -4.228 -11.793 10.127 1.00 92.38 105 GLY A N 1
ATOM 768 C CA . GLY A 1 105 ? -2.765 -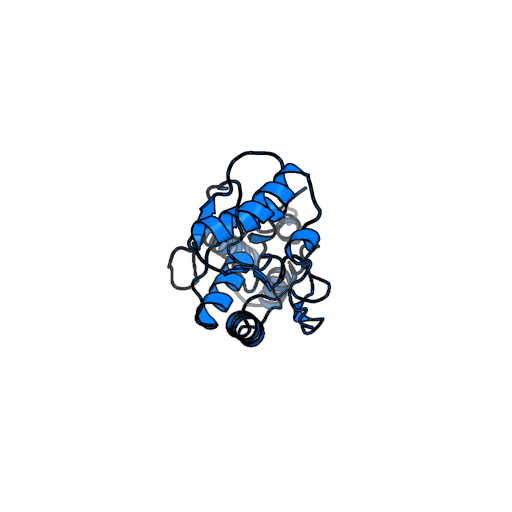11.887 10.051 1.00 92.38 105 GLY A CA 1
ATOM 769 C C . GLY A 1 105 ? -2.040 -10.666 9.462 1.00 92.38 105 GLY A C 1
ATOM 770 O O . GLY A 1 105 ? -0.817 -10.614 9.563 1.00 92.38 105 GLY A O 1
ATOM 771 N N . HIS A 1 106 ? -2.749 -9.663 8.924 1.00 95.06 106 HIS A N 1
ATOM 772 C CA . HIS A 1 106 ? -2.155 -8.457 8.330 1.00 95.06 106 HIS A CA 1
ATOM 773 C C . HIS A 1 106 ? -2.750 -7.173 8.935 1.00 95.06 106 HIS A C 1
ATOM 775 O O . HIS A 1 106 ? -3.720 -6.626 8.414 1.00 95.06 106 HIS A O 1
ATOM 781 N N . PRO A 1 107 ? -2.142 -6.617 10.003 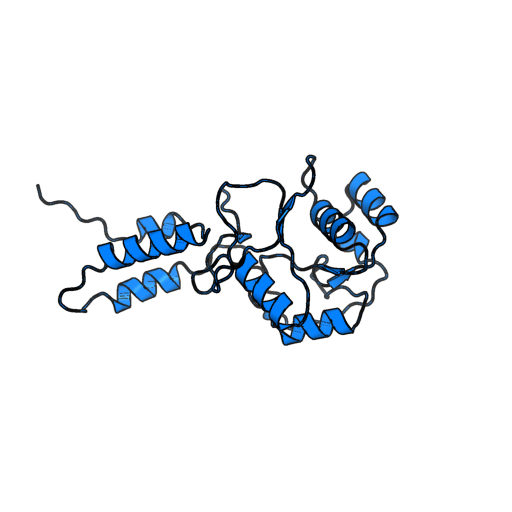1.00 95.38 107 PRO A N 1
ATOM 782 C CA . PRO A 1 107 ? -2.735 -5.539 10.804 1.00 95.38 107 PRO A CA 1
ATOM 783 C C . PRO A 1 107 ? -2.833 -4.180 10.098 1.00 95.38 107 PRO A C 1
ATOM 785 O O . PRO A 1 107 ? -3.348 -3.234 10.682 1.00 95.38 107 PRO A O 1
ATOM 788 N N . LEU A 1 108 ? -2.297 -4.061 8.883 1.00 96.44 108 LEU A N 1
ATOM 789 C CA . LEU A 1 108 ? -2.296 -2.835 8.082 1.00 96.44 108 LEU A CA 1
ATOM 790 C C . LEU A 1 108 ? -3.046 -2.996 6.757 1.00 96.44 108 LEU A C 1
ATOM 792 O O . LEU A 1 108 ? -2.997 -2.089 5.936 1.00 96.44 108 LEU A O 1
ATOM 796 N N . VAL A 1 109 ? -3.704 -4.137 6.538 1.00 98.06 109 VAL A N 1
ATOM 797 C CA . VAL A 1 109 ? -4.566 -4.367 5.377 1.00 98.06 109 VAL A CA 1
ATOM 798 C C . VAL A 1 109 ? -6.001 -4.329 5.864 1.00 98.06 109 VAL A C 1
ATOM 800 O O . VAL A 1 109 ? -6.409 -5.182 6.649 1.00 98.06 109 VAL A O 1
ATOM 803 N N . GLY A 1 110 ? -6.768 -3.340 5.426 1.00 98.19 110 GLY A N 1
ATOM 804 C CA . GLY A 1 110 ? -8.159 -3.218 5.846 1.00 98.19 110 GLY A CA 1
ATOM 805 C C . GLY A 1 110 ? -8.716 -1.818 5.678 1.00 98.19 110 GLY A C 1
ATOM 806 O O . GLY A 1 110 ? -7.991 -0.874 5.368 1.00 98.19 110 GLY A O 1
ATOM 807 N N . VAL A 1 111 ? -10.021 -1.692 5.888 1.00 98.75 111 VAL A N 1
ATOM 808 C CA . VAL A 1 111 ? -10.687 -0.393 5.951 1.00 98.75 111 VAL A CA 1
ATOM 809 C C . VAL A 1 111 ? -10.672 0.057 7.401 1.00 98.75 111 VAL A C 1
ATOM 811 O O . VAL A 1 111 ? -11.253 -0.595 8.267 1.00 98.75 111 VAL A O 1
ATOM 814 N N . PHE A 1 112 ? -10.016 1.176 7.675 1.00 98.62 112 PHE A N 1
ATOM 815 C CA . PHE A 1 112 ? -9.899 1.697 9.030 1.00 98.62 112 PHE A CA 1
ATOM 816 C C . PHE A 1 112 ? -10.835 2.888 9.234 1.00 98.62 112 PHE A C 1
ATOM 818 O O . PHE A 1 112 ? -10.980 3.712 8.328 1.00 98.62 112 PHE A O 1
ATOM 825 N N . PRO A 1 113 ? -11.478 3.003 10.409 1.00 98.31 113 PRO A N 1
ATOM 826 C CA . PRO A 1 113 ? -12.298 4.163 10.724 1.00 98.31 113 PRO A CA 1
ATOM 827 C C . PRO A 1 113 ? -11.432 5.421 10.855 1.00 98.31 113 PRO A C 1
ATOM 829 O O . PRO A 1 113 ? -10.267 5.353 11.249 1.00 98.31 113 PRO A O 1
ATOM 832 N N . HIS A 1 114 ? -12.031 6.586 10.605 1.00 98.12 114 H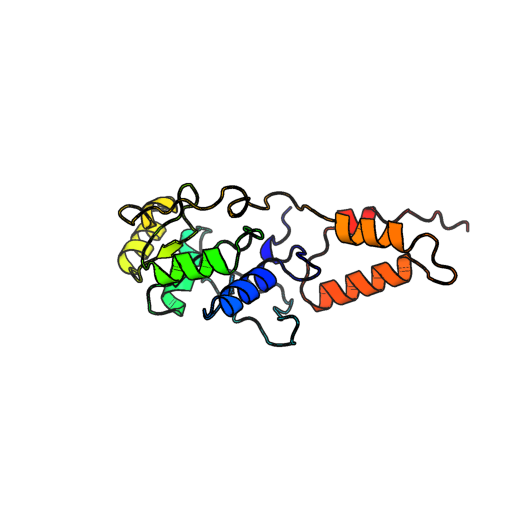IS A N 1
ATOM 833 C CA . HIS A 1 114 ? -11.402 7.893 10.812 1.00 98.12 114 HIS A CA 1
ATOM 834 C C . HIS A 1 114 ? -11.372 8.288 12.307 1.00 98.12 114 HIS A C 1
ATOM 836 O O . HIS A 1 114 ? -11.904 9.316 12.723 1.00 98.12 114 HIS A O 1
ATOM 842 N N . ASP A 1 115 ? -10.772 7.433 13.138 1.00 97.94 115 ASP A N 1
ATOM 843 C CA . ASP A 1 115 ? -10.596 7.630 14.583 1.00 97.94 115 ASP A CA 1
ATOM 844 C C . ASP A 1 115 ? -9.173 8.133 14.879 1.00 97.94 115 ASP A C 1
ATOM 846 O O . ASP A 1 115 ? -8.285 7.408 15.346 1.00 97.94 115 ASP A O 1
ATOM 850 N N . LEU A 1 116 ? -8.935 9.400 14.527 1.00 98.19 116 LEU A N 1
ATOM 851 C CA . LEU A 1 116 ? -7.614 10.021 14.640 1.00 98.19 116 LEU A CA 1
ATOM 852 C C . LEU A 1 116 ? -7.160 10.186 16.097 1.00 98.19 116 LEU A C 1
ATOM 854 O O . LEU A 1 116 ? -5.960 10.193 16.364 1.00 98.19 116 LEU A O 1
ATOM 858 N N . GLU A 1 117 ? -8.091 10.340 17.041 1.00 98.38 117 GLU A N 1
ATOM 859 C CA . GLU A 1 117 ? -7.766 10.482 18.463 1.00 98.38 117 GLU A CA 1
ATOM 860 C C . GLU A 1 117 ? -7.161 9.187 19.009 1.00 98.38 117 GLU A C 1
ATOM 862 O O . GLU A 1 117 ? -6.031 9.202 19.515 1.00 98.38 117 GLU A O 1
ATOM 867 N N . ARG A 1 118 ? -7.851 8.054 18.815 1.00 98.00 118 ARG A N 1
ATOM 868 C CA . ARG A 1 118 ? -7.335 6.738 19.205 1.00 98.00 118 ARG A CA 1
ATOM 869 C C . ARG A 1 118 ? -6.006 6.446 18.521 1.00 98.00 118 ARG A C 1
ATOM 871 O O . ARG A 1 118 ? -5.066 5.992 19.172 1.00 98.00 118 ARG A O 1
ATOM 878 N N . LEU A 1 119 ? -5.901 6.722 17.222 1.00 97.62 119 LEU A N 1
ATOM 879 C CA . LEU A 1 119 ? -4.686 6.447 16.462 1.00 97.62 119 LEU A CA 1
ATOM 880 C C . LEU A 1 119 ? -3.484 7.263 16.961 1.00 97.62 119 LEU A C 1
ATOM 882 O O . LEU A 1 119 ? -2.390 6.715 17.105 1.00 97.62 119 LEU A O 1
ATOM 886 N N . ARG A 1 120 ? -3.679 8.547 17.293 1.00 97.62 120 ARG A N 1
ATOM 887 C CA . ARG A 1 120 ? -2.631 9.382 17.901 1.00 97.62 120 ARG A CA 1
ATOM 888 C C . ARG A 1 120 ? -2.212 8.861 19.272 1.00 97.62 120 ARG A C 1
ATOM 890 O O . ARG A 1 120 ? -1.015 8.835 19.547 1.00 97.62 120 ARG A O 1
ATOM 897 N N . ALA A 1 121 ? -3.154 8.405 20.099 1.00 98.12 121 ALA A N 1
ATOM 898 C CA . ALA A 1 121 ? -2.839 7.800 21.394 1.00 98.12 121 ALA A CA 1
ATOM 899 C C . ALA A 1 121 ? -2.004 6.514 21.243 1.00 98.12 121 ALA A C 1
ATOM 901 O O . ALA A 1 121 ? -1.018 6.327 21.960 1.00 98.12 121 ALA A O 1
ATOM 902 N N . LEU A 1 122 ? -2.340 5.659 20.269 1.00 98.12 122 LEU A N 1
ATOM 903 C CA . LEU A 1 122 ? -1.569 4.452 19.948 1.00 98.12 122 LEU A CA 1
ATOM 904 C C . LEU A 1 122 ? -0.152 4.785 19.459 1.00 98.12 122 LEU A C 1
ATOM 906 O O . LEU A 1 122 ? 0.811 4.182 19.921 1.00 98.12 122 LEU A O 1
ATOM 910 N N . VAL A 1 123 ? -0.000 5.782 18.580 1.00 96.75 123 VAL A N 1
ATOM 911 C CA . VAL A 1 123 ? 1.323 6.255 18.135 1.00 96.75 123 VAL A CA 1
ATOM 912 C C . VAL A 1 123 ? 2.135 6.829 19.302 1.00 96.75 123 VAL A C 1
ATOM 914 O O . VAL A 1 123 ? 3.323 6.542 19.415 1.00 96.75 123 VAL A O 1
ATOM 917 N N . ALA A 1 124 ? 1.516 7.626 20.177 1.00 96.62 124 ALA A N 1
ATOM 918 C CA . ALA A 1 124 ? 2.191 8.251 21.317 1.00 96.62 124 ALA A CA 1
ATOM 919 C C . ALA A 1 124 ? 2.666 7.235 22.370 1.00 96.62 124 ALA A C 1
ATOM 921 O O . ALA A 1 124 ? 3.626 7.504 23.089 1.00 96.62 124 ALA A O 1
ATOM 922 N N . SER A 1 125 ? 2.002 6.082 22.453 1.00 97.19 125 SER A N 1
ATOM 923 C CA . SER A 1 125 ? 2.324 4.991 23.378 1.00 97.19 125 SER A CA 1
ATOM 924 C C . SER A 1 125 ? 3.187 3.884 22.758 1.00 97.19 125 SER A C 1
ATOM 926 O O . SER A 1 125 ? 3.408 2.871 23.416 1.00 97.19 125 SER A O 1
ATOM 928 N N . ASP A 1 126 ? 3.676 4.068 21.522 1.00 96.69 126 ASP A N 1
ATOM 929 C CA . ASP A 1 126 ? 4.443 3.062 20.762 1.00 96.69 126 ASP A CA 1
ATOM 930 C C . ASP A 1 126 ? 3.709 1.707 20.660 1.00 96.69 126 ASP A C 1
ATOM 932 O O . ASP A 1 126 ? 4.292 0.623 20.754 1.00 96.69 126 ASP A O 1
ATOM 936 N N . ALA A 1 127 ? 2.380 1.760 20.522 1.00 97.69 127 ALA A N 1
ATOM 937 C CA . ALA A 1 127 ? 1.545 0.571 20.474 1.00 97.69 127 ALA A CA 1
ATOM 938 C C . ALA A 1 127 ? 1.725 -0.187 19.144 1.00 97.69 127 ALA A C 1
ATOM 940 O O . ALA A 1 127 ? 1.814 0.422 18.074 1.00 97.69 127 ALA A O 1
ATOM 941 N N . PRO A 1 128 ? 1.693 -1.533 19.153 1.00 97.25 128 PRO A N 1
ATOM 942 C CA . PRO A 1 128 ? 1.845 -2.310 17.929 1.00 97.25 128 PRO A CA 1
ATOM 943 C C . PRO A 1 128 ? 0.707 -2.018 16.944 1.00 97.25 128 PRO A C 1
ATOM 945 O O . PRO A 1 128 ? -0.438 -1.842 17.351 1.00 97.25 128 PRO A O 1
ATOM 948 N N . ALA A 1 129 ? 0.987 -2.066 15.637 1.00 95.81 129 ALA A N 1
ATOM 949 C CA . ALA A 1 129 ? 0.010 -1.727 14.593 1.00 95.81 129 ALA A CA 1
ATOM 950 C C . ALA A 1 129 ? -1.339 -2.460 14.726 1.00 95.81 129 ALA A C 1
ATOM 952 O O . ALA A 1 129 ? -2.391 -1.869 14.498 1.00 95.81 129 ALA A O 1
ATOM 953 N N . ARG A 1 130 ? -1.313 -3.727 15.168 1.00 97.25 130 ARG A N 1
ATOM 954 C CA . ARG A 1 130 ? -2.521 -4.533 15.413 1.00 97.25 130 ARG A CA 1
ATOM 955 C C . ARG A 1 130 ? -3.512 -3.876 16.379 1.00 97.25 130 ARG A C 1
ATOM 957 O O . ARG A 1 130 ? -4.708 -4.036 16.193 1.00 97.25 130 ARG A O 1
ATOM 964 N N . ALA A 1 131 ? -3.030 -3.076 17.332 1.00 97.62 131 ALA A N 1
ATOM 965 C CA . ALA A 1 131 ? -3.862 -2.436 18.348 1.00 97.62 131 ALA A CA 1
ATOM 966 C C . ALA A 1 131 ? -4.887 -1.450 17.764 1.00 97.62 131 ALA A C 1
ATOM 968 O O . ALA A 1 131 ? -5.904 -1.162 18.396 1.00 97.62 131 ALA A O 1
ATOM 969 N N . PHE A 1 132 ? -4.645 -0.926 16.557 1.00 97.62 132 PHE A N 1
ATOM 970 C CA . PHE A 1 132 ? -5.621 -0.074 15.882 1.00 97.62 132 PHE A CA 1
ATOM 971 C C . PHE A 1 132 ? -6.764 -0.880 15.251 1.00 97.62 132 PHE A C 1
ATOM 973 O O . PHE A 1 132 ? -7.900 -0.415 15.227 1.00 97.62 132 PHE A O 1
ATOM 980 N N . GLY A 1 133 ? -6.478 -2.109 14.808 1.00 97.12 133 GLY A N 1
ATOM 981 C CA . GLY A 1 133 ? -7.477 -3.049 14.301 1.00 97.12 133 GLY A CA 1
ATOM 982 C C . GLY A 1 133 ? -8.273 -3.769 15.395 1.00 97.12 133 GLY A C 1
ATOM 983 O O . GLY A 1 133 ? -9.303 -4.364 15.091 1.00 97.12 133 GLY A O 1
ATOM 984 N N . ASP A 1 134 ? -7.839 -3.710 16.658 1.00 96.94 134 ASP A N 1
ATOM 985 C CA . ASP A 1 134 ? -8.541 -4.361 17.768 1.00 96.94 134 ASP A CA 1
ATOM 986 C C . ASP A 1 134 ? -9.995 -3.869 17.866 1.00 96.94 134 ASP A C 1
ATOM 988 O O . ASP A 1 134 ? -10.265 -2.662 17.932 1.00 96.94 134 ASP A O 1
ATOM 992 N N . GLY A 1 135 ? -10.927 -4.825 17.875 1.00 96.69 135 GLY A N 1
ATOM 993 C CA . GLY A 1 135 ? -12.372 -4.584 17.893 1.00 96.69 135 GLY A CA 1
ATOM 994 C C . GLY A 1 135 ? -13.022 -4.436 16.512 1.00 96.69 135 GLY A C 1
ATOM 995 O O . GLY A 1 135 ? -14.250 -4.419 16.439 1.00 96.69 135 GLY A O 1
ATOM 996 N N . LEU A 1 136 ? -12.245 -4.364 15.424 1.00 98.31 136 LEU A N 1
ATOM 997 C CA . LEU A 1 136 ? -12.793 -4.397 14.066 1.00 98.31 136 LEU A CA 1
ATOM 998 C C . LEU A 1 136 ? -13.138 -5.836 13.642 1.00 98.31 136 LEU A C 1
ATOM 1000 O O . LEU A 1 136 ? -12.465 -6.781 14.060 1.00 98.31 136 LEU A O 1
ATOM 1004 N N . PRO A 1 137 ? -14.151 -6.024 12.776 1.00 98.44 137 PRO A N 1
ATOM 1005 C CA . PRO A 1 137 ? -14.389 -7.302 12.118 1.00 98.44 137 PRO A CA 1
ATOM 1006 C C . PRO A 1 137 ? -13.154 -7.779 11.348 1.00 98.44 137 PRO A C 1
ATOM 1008 O O . PRO A 1 137 ? -12.565 -7.024 10.571 1.00 98.44 137 PRO A O 1
ATOM 1011 N N . THR A 1 138 ? -12.805 -9.051 11.519 1.00 98.25 138 THR A N 1
ATOM 1012 C CA . THR A 1 138 ? -11.714 -9.688 10.775 1.00 98.25 138 THR A CA 1
ATOM 1013 C C . THR A 1 138 ? -12.226 -10.289 9.467 1.00 98.25 138 THR A C 1
ATOM 1015 O O . THR A 1 138 ? -13.320 -10.858 9.422 1.00 98.25 138 THR A O 1
ATOM 1018 N N . VAL A 1 139 ? -11.430 -10.183 8.404 1.00 98.06 139 VAL A N 1
ATOM 1019 C CA . VAL A 1 139 ? -11.703 -10.784 7.092 1.00 98.06 139 VAL A CA 1
ATOM 1020 C C . VAL A 1 139 ? -10.551 -11.701 6.702 1.00 98.06 139 VAL A C 1
ATOM 1022 O O . VAL A 1 139 ? -9.396 -11.279 6.700 1.00 98.06 139 VAL A O 1
ATOM 1025 N N . ASP A 1 140 ? -10.863 -12.941 6.343 1.00 97.94 140 ASP A N 1
ATOM 1026 C CA . ASP A 1 140 ? -9.888 -13.844 5.739 1.00 97.94 140 ASP A CA 1
ATOM 1027 C C . ASP A 1 140 ? -9.699 -13.486 4.265 1.00 97.94 140 ASP A C 1
ATOM 1029 O O . ASP A 1 140 ? -10.668 -13.365 3.512 1.00 97.94 140 ASP A O 1
ATOM 1033 N N . LEU A 1 141 ? -8.443 -13.316 3.859 1.00 96.88 141 LEU A N 1
ATOM 1034 C CA . LEU A 1 141 ? -8.059 -13.089 2.470 1.00 96.88 141 LEU A CA 1
ATOM 1035 C C . LEU A 1 141 ? -7.275 -14.297 1.946 1.00 96.88 141 LEU A C 1
ATOM 1037 O O . LEU A 1 141 ? -6.684 -15.031 2.747 1.00 96.88 141 LEU A O 1
ATOM 1041 N N . PRO A 1 142 ? -7.245 -14.515 0.619 1.00 95.88 142 PRO A N 1
ATOM 1042 C CA . PRO A 1 142 ? -6.429 -15.567 0.031 1.00 95.88 142 PRO A CA 1
ATOM 1043 C C . PRO A 1 142 ? -4.956 -15.431 0.472 1.00 95.88 142 PRO A C 1
ATOM 1045 O O . PRO A 1 142 ? -4.379 -14.347 0.335 1.00 95.88 142 PRO A O 1
ATOM 1048 N N . PRO A 1 143 ? -4.325 -16.487 1.026 1.00 91.06 143 PRO A N 1
ATOM 1049 C CA . PRO A 1 143 ? -2.957 -16.397 1.548 1.00 91.06 143 PRO A CA 1
ATOM 1050 C C . PRO A 1 143 ? -1.909 -15.993 0.504 1.00 91.06 143 PRO A C 1
ATOM 1052 O O . PRO A 1 143 ? -0.896 -15.384 0.841 1.00 91.06 143 PRO A O 1
ATOM 1055 N N . ASP A 1 144 ? -2.146 -16.326 -0.762 1.00 90.62 144 ASP A N 1
ATOM 1056 C CA . ASP A 1 144 ? -1.316 -15.953 -1.905 1.00 90.62 144 ASP A CA 1
ATOM 1057 C C . ASP A 1 144 ? -1.377 -14.451 -2.221 1.00 90.62 144 ASP A C 1
ATOM 1059 O O . ASP A 1 144 ? -0.372 -13.882 -2.647 1.00 90.62 144 ASP A O 1
ATOM 1063 N N . GLU A 1 145 ? -2.499 -13.782 -1.937 1.00 92.88 145 GLU A N 1
ATOM 1064 C CA . GLU A 1 145 ? -2.623 -12.324 -2.067 1.00 92.88 145 GLU A CA 1
ATOM 1065 C C . GLU A 1 145 ? -1.923 -11.556 -0.933 1.00 92.88 145 GLU A C 1
ATOM 1067 O O . GLU A 1 145 ? -1.513 -10.407 -1.116 1.00 92.88 145 GLU A O 1
ATOM 1072 N N . LEU A 1 146 ? -1.747 -12.198 0.224 1.00 89.94 146 LEU A N 1
ATOM 1073 C CA . LEU A 1 146 ? -1.107 -11.638 1.419 1.00 89.94 146 LEU A CA 1
ATOM 1074 C C . LEU A 1 146 ? 0.416 -11.840 1.463 1.00 89.94 146 LEU A C 1
ATOM 1076 O O . LEU A 1 146 ? 1.074 -11.496 2.447 1.00 89.94 146 LEU A O 1
ATOM 1080 N N . PHE A 1 147 ? 1.000 -12.389 0.402 1.00 85.31 147 PHE A N 1
ATOM 1081 C CA . PHE A 1 147 ? 2.430 -12.640 0.341 1.00 85.31 147 PHE A CA 1
ATOM 1082 C C . PHE A 1 147 ? 3.239 -11.328 0.300 1.00 85.31 147 PHE A C 1
ATOM 1084 O O . PHE A 1 147 ? 3.288 -10.640 -0.723 1.00 85.31 147 PHE A O 1
ATOM 1091 N N . ASP A 1 148 ? 3.908 -11.000 1.413 1.00 80.56 148 ASP A N 1
ATOM 1092 C CA . ASP A 1 148 ? 4.816 -9.850 1.509 1.00 80.56 148 ASP A CA 1
ATOM 1093 C C . ASP A 1 148 ? 6.103 -10.098 0.722 1.00 80.56 148 ASP A C 1
ATOM 1095 O O . ASP A 1 148 ? 6.882 -11.034 0.955 1.00 80.56 148 ASP A O 1
ATOM 1099 N N . ARG A 1 149 ? 6.361 -9.168 -0.189 1.00 72.19 149 ARG A N 1
ATOM 1100 C CA . ARG A 1 149 ? 7.586 -9.082 -0.962 1.00 72.19 149 ARG A CA 1
ATOM 1101 C C . ARG A 1 149 ? 8.734 -8.525 -0.099 1.00 72.19 149 ARG A C 1
ATOM 1103 O O . ARG A 1 149 ? 9.150 -7.372 -0.226 1.00 72.19 149 ARG A O 1
ATOM 1110 N N . ASN A 1 150 ? 9.283 -9.375 0.775 1.00 66.19 150 ASN A N 1
ATOM 1111 C CA . ASN A 1 150 ? 10.340 -9.013 1.734 1.00 66.19 150 ASN A CA 1
ATOM 1112 C C . ASN A 1 150 ? 11.774 -9.053 1.200 1.00 66.19 150 ASN A C 1
ATOM 1114 O O . ASN A 1 150 ? 12.637 -8.293 1.640 1.00 66.19 150 ASN A O 1
ATOM 1118 N N . THR A 1 151 ? 12.043 -9.934 0.251 1.00 58.59 151 THR A N 1
ATOM 1119 C CA . THR A 1 151 ? 13.309 -9.983 -0.489 1.00 58.59 151 THR A CA 1
ATOM 1120 C C . THR A 1 151 ? 13.059 -9.402 -1.868 1.00 58.59 151 THR A C 1
ATOM 1122 O O . THR A 1 151 ? 11.916 -9.490 -2.290 1.00 58.59 151 THR A O 1
ATOM 1125 N N . PRO A 1 152 ? 14.037 -8.796 -2.570 1.00 53.16 152 PRO A N 1
ATOM 1126 C CA . PRO A 1 152 ? 13.860 -8.387 -3.959 1.00 53.16 152 PRO A CA 1
ATOM 1127 C C . PRO A 1 152 ? 13.682 -9.648 -4.811 1.00 53.16 152 PRO A C 1
ATOM 1129 O O . PRO A 1 152 ? 14.677 -10.275 -5.177 1.00 53.16 152 PRO A O 1
ATOM 1132 N N . PRO A 1 153 ? 12.454 -10.067 -5.142 1.00 49.88 153 PRO A N 1
ATOM 1133 C CA . PRO A 1 153 ? 12.265 -11.089 -6.136 1.00 49.88 153 PRO A CA 1
ATOM 1134 C C . PRO A 1 153 ? 12.484 -10.394 -7.482 1.00 49.88 153 PRO A C 1
ATOM 1136 O O . PRO A 1 153 ? 12.181 -9.211 -7.674 1.00 49.88 153 PRO A O 1
ATOM 1139 N N . ASP A 1 154 ? 12.962 -11.142 -8.451 1.00 52.31 154 ASP A N 1
ATOM 1140 C CA . ASP A 1 154 ? 12.690 -10.797 -9.834 1.00 52.31 154 ASP A CA 1
ATOM 1141 C C . ASP A 1 154 ? 13.495 -9.615 -10.397 1.00 52.31 154 ASP A C 1
ATOM 1143 O O . ASP A 1 154 ? 12.994 -8.708 -11.053 1.00 52.31 154 ASP A O 1
ATOM 1147 N N . VAL A 1 155 ? 14.818 -9.756 -10.297 1.00 50.59 155 VAL A N 1
ATOM 1148 C CA . VAL A 1 155 ? 15.714 -9.543 -11.455 1.00 50.59 155 VAL A CA 1
ATOM 1149 C C . VAL A 1 155 ? 15.325 -10.408 -12.660 1.00 50.59 155 VAL A C 1
ATOM 1151 O O . VAL A 1 155 ? 15.698 -10.108 -13.792 1.00 50.59 155 VAL A O 1
ATOM 1154 N N . LEU A 1 156 ? 14.577 -11.489 -12.420 1.00 54.44 156 LEU A N 1
ATOM 1155 C CA . LEU A 1 156 ? 14.159 -12.492 -13.390 1.00 54.44 156 LEU A CA 1
ATOM 1156 C C . LEU A 1 156 ? 13.541 -11.917 -14.670 1.00 54.44 156 LEU A C 1
ATOM 1158 O O . LEU A 1 156 ? 13.904 -12.427 -15.714 1.00 54.44 156 LEU A O 1
ATOM 1162 N N . PRO A 1 157 ? 12.687 -10.880 -14.694 1.00 60.09 157 PRO A N 1
ATOM 1163 C CA . PRO A 1 157 ? 12.190 -10.313 -15.944 1.00 60.09 157 PRO A CA 1
ATOM 1164 C C . PRO A 1 157 ? 13.293 -9.690 -16.806 1.00 60.09 157 PRO A C 1
ATOM 1166 O O . PRO A 1 157 ? 13.297 -9.914 -18.013 1.00 60.09 157 PRO A O 1
ATOM 1169 N N . LEU A 1 158 ? 14.259 -8.977 -16.209 1.00 62.28 158 LEU A N 1
ATOM 1170 C CA . LEU A 1 158 ? 15.403 -8.397 -16.930 1.00 62.28 158 LEU A CA 1
ATOM 1171 C C . LEU A 1 158 ? 16.419 -9.473 -17.340 1.00 62.28 158 LEU A C 1
ATOM 1173 O O . LEU A 1 158 ? 16.914 -9.453 -18.463 1.00 62.28 158 LEU A O 1
ATOM 1177 N N . VAL A 1 159 ? 16.661 -10.466 -16.482 1.00 62.12 159 VAL A N 1
ATOM 1178 C CA . VAL A 1 159 ? 17.528 -11.620 -16.780 1.00 62.12 159 VAL A CA 1
ATOM 1179 C C . VAL A 1 159 ? 16.902 -12.535 -17.846 1.00 62.12 159 VAL A C 1
ATOM 1181 O O . VAL A 1 159 ? 17.574 -12.960 -18.779 1.00 62.12 159 VAL A O 1
ATOM 1184 N N . ARG A 1 160 ? 15.587 -12.781 -17.791 1.00 66.56 160 ARG A N 1
ATOM 1185 C CA . ARG A 1 160 ? 14.819 -13.486 -18.836 1.00 66.56 160 ARG A CA 1
ATOM 1186 C C . ARG A 1 160 ? 14.717 -12.660 -20.113 1.00 66.56 160 ARG A C 1
ATOM 1188 O O . ARG A 1 160 ? 14.560 -13.230 -21.186 1.00 66.56 160 ARG A O 1
ATOM 1195 N N . MET A 1 161 ? 14.741 -11.329 -20.027 1.00 67.25 161 MET A N 1
ATOM 1196 C CA . MET A 1 161 ? 14.850 -10.480 -21.210 1.00 67.25 161 MET A CA 1
ATOM 1197 C C . MET A 1 161 ? 16.213 -10.700 -21.862 1.00 67.25 161 MET A C 1
ATOM 1199 O O . MET A 1 161 ? 16.229 -11.061 -23.027 1.00 67.25 161 MET A O 1
ATOM 1203 N N . LEU A 1 162 ? 17.319 -10.618 -21.114 1.00 67.25 162 LEU A N 1
ATOM 1204 C CA . LEU A 1 162 ? 18.662 -10.925 -21.628 1.00 67.25 162 LEU A CA 1
ATOM 1205 C C . LEU A 1 162 ? 18.714 -12.286 -22.336 1.00 67.25 162 LEU A C 1
ATOM 1207 O O . LEU A 1 162 ? 19.063 -12.327 -23.511 1.00 67.25 162 LEU A O 1
ATOM 1211 N N . GLY A 1 163 ? 18.239 -13.357 -21.690 1.00 68.00 163 GLY A N 1
ATOM 1212 C CA . GLY A 1 163 ? 18.212 -14.693 -22.302 1.00 68.00 163 GLY A CA 1
ATOM 1213 C C . GLY A 1 163 ? 17.314 -14.822 -23.545 1.00 68.00 163 GLY A C 1
ATOM 1214 O O . GLY A 1 163 ? 17.504 -15.735 -24.337 1.00 68.00 163 GLY A O 1
ATOM 1215 N N . ARG A 1 164 ? 16.342 -13.918 -23.748 1.00 72.56 164 ARG A N 1
ATOM 1216 C CA . ARG A 1 164 ? 15.530 -13.845 -24.981 1.00 72.56 164 ARG A CA 1
ATOM 1217 C C . ARG A 1 164 ? 16.162 -12.979 -26.071 1.00 72.56 164 ARG A C 1
ATOM 1219 O O . ARG A 1 164 ? 15.821 -13.143 -27.238 1.00 72.56 164 ARG A O 1
ATOM 1226 N N . LEU A 1 165 ? 17.009 -12.022 -25.693 1.00 71.50 165 LEU A N 1
ATOM 1227 C CA . LEU A 1 165 ? 17.711 -11.140 -26.626 1.00 71.50 165 LEU A CA 1
ATOM 1228 C C . LEU A 1 165 ? 18.994 -11.795 -27.159 1.00 71.50 165 LEU A C 1
ATOM 1230 O O . LEU A 1 165 ? 19.401 -11.509 -28.285 1.00 71.50 165 LEU A O 1
ATOM 1234 N N . GLU A 1 166 ? 19.606 -12.690 -26.379 1.00 70.69 166 GLU A N 1
ATOM 1235 C CA . GLU A 1 166 ? 20.703 -13.553 -26.820 1.00 70.69 166 GLU A CA 1
ATOM 1236 C C . GLU A 1 166 ? 20.254 -14.409 -28.019 1.00 70.69 166 GLU A C 1
ATOM 1238 O O . GLU A 1 166 ? 19.380 -15.264 -27.910 1.00 70.69 166 GLU A O 1
ATOM 1243 N N . GLY A 1 167 ? 20.830 -14.140 -29.196 1.00 70.88 167 GLY A N 1
ATOM 1244 C CA . GLY A 1 167 ? 20.505 -14.829 -30.452 1.00 70.88 167 GLY A CA 1
ATOM 1245 C C . GLY A 1 167 ? 19.728 -13.993 -31.475 1.00 70.88 167 GLY A C 1
ATOM 1246 O O . GLY A 1 167 ? 19.623 -14.401 -32.634 1.00 70.88 167 GLY A O 1
ATOM 1247 N N . ILE A 1 168 ? 19.246 -12.798 -31.113 1.00 77.38 168 ILE A N 1
ATOM 1248 C CA . ILE A 1 168 ? 18.654 -11.868 -32.085 1.00 77.38 168 ILE A CA 1
ATOM 1249 C C . ILE A 1 168 ? 19.777 -11.203 -32.890 1.00 77.38 168 ILE A C 1
ATOM 1251 O O . ILE A 1 168 ? 20.555 -10.399 -32.377 1.00 77.38 168 ILE A O 1
ATOM 1255 N N . ARG A 1 169 ? 19.870 -11.538 -34.180 1.00 79.69 169 ARG A N 1
ATOM 1256 C CA . ARG A 1 169 ? 20.924 -11.031 -35.070 1.00 79.69 169 ARG A CA 1
ATOM 1257 C C . ARG A 1 169 ? 20.867 -9.504 -35.183 1.00 79.69 169 ARG A C 1
ATOM 1259 O O . ARG A 1 169 ? 19.828 -8.948 -35.521 1.00 79.69 169 ARG A O 1
ATOM 1266 N N . GLY A 1 170 ? 22.005 -8.846 -34.962 1.00 80.31 170 GLY A N 1
ATOM 1267 C CA . GLY A 1 170 ? 22.141 -7.391 -35.103 1.00 80.31 170 GLY A CA 1
ATOM 1268 C C . GLY A 1 170 ? 21.628 -6.576 -33.913 1.00 80.31 170 GLY A C 1
ATOM 1269 O O . GLY A 1 170 ? 21.705 -5.351 -33.954 1.00 80.31 170 GLY A O 1
ATOM 1270 N N . LEU A 1 171 ? 21.139 -7.226 -32.856 1.00 81.56 171 LEU A N 1
ATOM 1271 C CA . LEU A 1 171 ? 20.808 -6.563 -31.604 1.00 81.56 171 LEU A CA 1
ATOM 1272 C C . LEU A 1 171 ? 21.970 -6.717 -30.621 1.00 81.56 171 LEU A C 1
ATOM 1274 O O 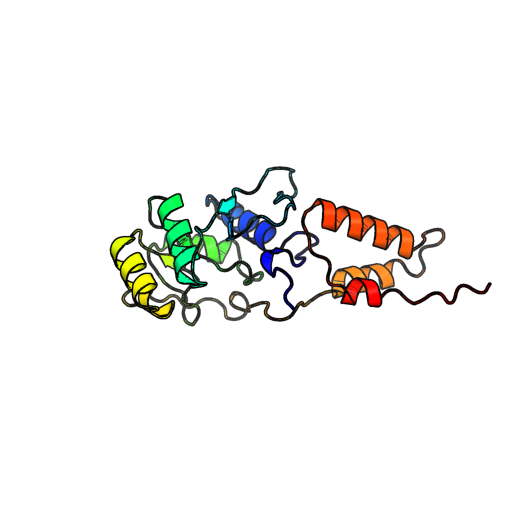. LEU A 1 171 ? 22.455 -7.826 -30.424 1.00 81.56 171 LEU A O 1
ATOM 1278 N N . ASP A 1 172 ? 22.381 -5.624 -29.977 1.00 82.62 172 ASP A N 1
ATOM 1279 C CA . ASP A 1 172 ? 23.254 -5.674 -28.802 1.00 82.62 172 ASP A CA 1
ATOM 1280 C C . ASP A 1 172 ? 22.387 -5.787 -27.530 1.00 82.62 172 ASP A C 1
ATOM 1282 O O . ASP A 1 172 ? 21.725 -4.810 -27.148 1.00 82.62 172 ASP A O 1
ATOM 1286 N N . PRO A 1 173 ? 22.373 -6.948 -26.842 1.00 74.69 173 PRO A N 1
ATOM 1287 C CA . PRO A 1 173 ? 21.585 -7.139 -25.626 1.00 74.69 173 PRO A CA 1
ATOM 1288 C C . PRO A 1 173 ? 21.946 -6.153 -24.505 1.00 74.69 173 PRO A C 1
ATOM 1290 O O . PRO A 1 173 ? 21.086 -5.827 -23.684 1.00 74.69 173 PRO A O 1
ATOM 1293 N N . ARG A 1 174 ? 23.183 -5.629 -24.473 1.00 75.06 174 ARG A N 1
ATOM 1294 C CA . ARG A 1 174 ? 23.621 -4.644 -23.467 1.00 75.06 174 ARG A CA 1
ATOM 1295 C C . ARG A 1 174 ? 23.021 -3.282 -23.725 1.00 75.06 174 ARG A C 1
ATOM 1297 O O . ARG A 1 174 ? 22.484 -2.681 -22.798 1.00 75.06 174 ARG A O 1
ATOM 1304 N N . ALA A 1 175 ? 23.094 -2.804 -24.966 1.00 80.25 175 ALA A N 1
ATOM 1305 C CA . ALA A 1 175 ? 22.470 -1.548 -25.357 1.00 80.25 175 ALA A CA 1
ATOM 1306 C C . ALA A 1 175 ? 20.956 -1.596 -25.098 1.00 80.25 175 ALA A C 1
ATOM 1308 O O . ALA A 1 175 ? 20.394 -0.663 -24.520 1.00 80.25 175 ALA A O 1
ATOM 1309 N N . ALA A 1 176 ? 20.311 -2.721 -25.428 1.00 78.75 176 ALA A N 1
ATOM 1310 C CA . ALA A 1 176 ? 18.895 -2.942 -25.151 1.00 78.75 176 ALA A CA 1
ATOM 1311 C C . ALA A 1 176 ? 18.578 -2.928 -23.643 1.00 78.75 176 ALA A C 1
ATOM 1313 O O . ALA A 1 176 ? 17.645 -2.235 -23.223 1.00 78.75 176 ALA A O 1
ATOM 1314 N N . LEU A 1 177 ? 19.369 -3.630 -22.818 1.00 79.69 177 LEU A N 1
ATOM 1315 C CA . LEU A 1 177 ? 19.184 -3.646 -21.364 1.00 79.69 177 LEU A CA 1
ATOM 1316 C C . LEU A 1 177 ? 19.446 -2.274 -20.732 1.00 79.69 177 LEU A C 1
ATOM 1318 O O . LEU A 1 177 ? 18.658 -1.827 -19.905 1.00 79.69 177 LEU A O 1
ATOM 1322 N N . SER A 1 178 ? 20.520 -1.591 -21.127 1.00 80.44 178 SER A N 1
ATOM 1323 C CA . SER A 1 178 ? 20.855 -0.246 -20.646 1.00 80.44 178 SER A CA 1
ATOM 1324 C C . SER A 1 178 ? 19.748 0.758 -20.980 1.00 80.44 178 SER A C 1
ATOM 1326 O O . SER A 1 178 ? 19.329 1.545 -20.124 1.00 80.44 178 SER A O 1
ATOM 1328 N N . GLY A 1 179 ? 19.194 0.673 -22.195 1.00 83.12 179 GLY A N 1
ATOM 1329 C CA . GLY A 1 179 ? 18.022 1.446 -22.596 1.00 83.12 179 GLY A CA 1
ATOM 1330 C C . GLY A 1 179 ? 16.796 1.144 -21.730 1.00 83.12 179 GLY A C 1
ATOM 1331 O O . GLY A 1 179 ? 16.103 2.070 -21.310 1.00 83.12 179 GLY A O 1
ATOM 1332 N N . GLU A 1 180 ? 16.544 -0.126 -21.400 1.00 81.94 180 GLU A N 1
ATOM 1333 C CA . GLU A 1 180 ? 15.425 -0.503 -20.528 1.00 81.94 180 GLU A CA 1
ATOM 1334 C C . GLU A 1 180 ? 15.620 -0.045 -19.080 1.00 81.94 180 GLU A C 1
ATOM 1336 O O . GLU A 1 180 ? 14.693 0.508 -18.493 1.00 81.94 180 GLU A O 1
ATOM 1341 N N . ILE A 1 181 ? 16.826 -0.178 -18.523 1.00 82.31 181 ILE A N 1
ATOM 1342 C CA . ILE A 1 181 ? 17.173 0.346 -17.194 1.00 82.31 181 ILE A CA 1
ATOM 1343 C C . ILE A 1 181 ? 16.972 1.864 -17.154 1.00 82.31 181 ILE A C 1
ATOM 1345 O O . ILE A 1 181 ? 16.402 2.386 -16.195 1.00 82.31 181 ILE A O 1
ATOM 1349 N N . THR A 1 182 ? 17.391 2.573 -18.204 1.00 83.69 182 THR A N 1
ATOM 1350 C CA . THR A 1 182 ? 17.184 4.022 -18.333 1.00 83.69 182 THR A CA 1
ATOM 1351 C C . THR A 1 182 ? 15.692 4.363 -18.338 1.00 83.69 182 THR A C 1
ATOM 1353 O O . THR A 1 182 ? 15.259 5.216 -17.562 1.00 83.69 182 THR A O 1
ATOM 1356 N N . ARG A 1 183 ? 14.872 3.641 -19.118 1.00 82.19 183 ARG A N 1
ATOM 1357 C CA . ARG A 1 183 ? 13.406 3.803 -19.114 1.00 82.19 183 ARG A CA 1
ATOM 1358 C C . ARG A 1 183 ? 12.776 3.453 -17.767 1.00 82.19 183 ARG A C 1
ATOM 1360 O O . ARG A 1 183 ? 11.842 4.118 -17.338 1.00 82.19 183 ARG A O 1
ATOM 1367 N N . MET A 1 184 ? 13.241 2.407 -17.087 1.00 82.62 184 MET A N 1
ATOM 1368 C CA . MET A 1 184 ? 12.779 2.033 -15.744 1.00 82.62 184 MET A CA 1
ATOM 1369 C C . MET A 1 184 ? 13.070 3.142 -14.728 1.00 82.62 184 MET A C 1
ATOM 1371 O O . MET A 1 184 ? 12.174 3.555 -13.996 1.00 82.62 184 MET A O 1
ATOM 1375 N N . ARG A 1 185 ? 14.286 3.695 -14.729 1.00 83.12 185 ARG A N 1
ATOM 1376 C CA . ARG A 1 185 ? 14.656 4.815 -13.850 1.00 83.12 185 ARG A CA 1
ATOM 1377 C C . ARG A 1 185 ? 13.840 6.073 -14.131 1.00 83.12 185 ARG A C 1
ATOM 1379 O O . ARG A 1 185 ? 13.409 6.721 -13.184 1.00 83.12 185 ARG A O 1
ATOM 1386 N N . ALA A 1 186 ? 13.567 6.377 -15.401 1.00 80.69 186 ALA A N 1
ATOM 1387 C CA . ALA A 1 186 ? 12.690 7.486 -15.782 1.00 80.69 186 ALA A CA 1
ATOM 1388 C C . ALA A 1 186 ? 11.256 7.323 -15.237 1.00 80.69 186 ALA A C 1
ATOM 1390 O O . ALA A 1 186 ? 10.597 8.309 -14.930 1.00 80.69 186 ALA A O 1
ATOM 1391 N N . ARG A 1 187 ? 10.803 6.077 -15.043 1.00 80.88 187 ARG A N 1
ATOM 1392 C CA . ARG A 1 187 ? 9.530 5.723 -14.388 1.00 80.88 187 ARG A CA 1
ATOM 1393 C C . ARG A 1 187 ? 9.619 5.674 -12.855 1.00 80.88 187 ARG A C 1
ATOM 1395 O O . ARG A 1 187 ? 8.666 5.272 -12.197 1.00 80.88 187 ARG A O 1
ATOM 1402 N N . GLY A 1 188 ? 10.768 6.021 -12.275 1.00 78.00 188 GLY A N 1
ATOM 1403 C CA . GLY A 1 188 ? 10.992 5.980 -10.832 1.00 78.00 188 GLY A CA 1
ATOM 1404 C C . GLY A 1 188 ? 11.242 4.578 -10.262 1.00 78.00 188 GLY A C 1
ATOM 1405 O O . GLY A 1 188 ? 11.110 4.383 -9.055 1.00 78.00 188 GLY A O 1
ATOM 1406 N N . VAL A 1 189 ? 11.591 3.587 -11.086 1.00 81.06 189 VAL A N 1
ATOM 1407 C CA . VAL A 1 189 ? 11.979 2.252 -10.605 1.00 81.06 189 VAL A CA 1
ATOM 1408 C C . VAL A 1 189 ? 13.407 2.286 -10.067 1.00 81.06 189 VAL A C 1
ATOM 1410 O O . VAL A 1 189 ? 14.331 2.762 -10.733 1.00 81.06 189 VAL A O 1
ATOM 1413 N N . VAL A 1 190 ? 13.608 1.703 -8.885 1.00 81.38 190 VAL A N 1
ATOM 1414 C CA . VAL A 1 190 ? 14.944 1.416 -8.354 1.00 81.38 190 VAL A CA 1
ATOM 1415 C C . VAL A 1 190 ? 15.351 0.028 -8.831 1.00 81.38 190 VAL A C 1
ATOM 1417 O O . VAL A 1 190 ? 14.795 -0.982 -8.409 1.00 81.38 190 VAL A O 1
ATOM 1420 N N . VAL A 1 191 ? 16.328 -0.008 -9.735 1.00 77.38 191 VAL A N 1
ATOM 1421 C CA . VAL A 1 191 ? 16.908 -1.244 -10.273 1.00 77.38 191 VAL A CA 1
ATOM 1422 C C . VAL A 1 191 ? 17.968 -1.755 -9.287 1.00 77.38 191 VAL A C 1
ATOM 1424 O O . VAL A 1 191 ? 18.946 -1.037 -9.063 1.00 77.38 191 VAL A O 1
ATOM 1427 N N . PRO A 1 192 ? 17.809 -2.953 -8.687 1.00 72.81 192 PRO A N 1
ATOM 1428 C CA . PRO A 1 192 ? 18.793 -3.493 -7.748 1.00 72.81 192 PRO A CA 1
ATOM 1429 C C . PRO A 1 192 ? 20.189 -3.620 -8.368 1.00 72.81 192 PRO A C 1
ATOM 1431 O O . PRO A 1 192 ? 20.321 -4.030 -9.520 1.00 72.81 192 PRO A O 1
ATOM 1434 N N . GLU A 1 193 ? 21.249 -3.357 -7.600 1.00 71.50 193 GLU A N 1
ATOM 1435 C CA . GLU A 1 193 ? 22.626 -3.499 -8.105 1.00 71.50 193 GLU A CA 1
ATOM 1436 C C . GLU A 1 193 ? 22.937 -4.918 -8.596 1.00 71.50 193 GLU A C 1
ATOM 1438 O O . GLU A 1 193 ? 23.669 -5.085 -9.565 1.00 71.50 193 GLU A O 1
ATOM 1443 N N . ALA A 1 194 ? 22.327 -5.946 -7.999 1.00 67.81 194 ALA A N 1
ATOM 1444 C CA . ALA A 1 194 ? 22.466 -7.331 -8.452 1.00 67.81 194 ALA A CA 1
ATOM 1445 C C . ALA A 1 194 ? 22.081 -7.523 -9.936 1.00 67.81 194 ALA A C 1
ATOM 1447 O O . ALA A 1 194 ? 22.666 -8.365 -10.610 1.00 67.81 194 ALA A O 1
ATOM 1448 N N . VAL A 1 195 ? 21.153 -6.712 -10.467 1.00 66.81 195 VAL A N 1
ATOM 1449 C CA . VAL A 1 195 ? 20.810 -6.678 -11.903 1.00 66.81 195 VAL A CA 1
ATOM 1450 C C . VAL A 1 195 ? 22.006 -6.205 -12.725 1.00 66.81 195 VAL A C 1
ATOM 1452 O O . VAL A 1 195 ? 22.298 -6.753 -13.782 1.00 66.81 195 VAL A O 1
ATOM 1455 N N . LEU A 1 196 ? 22.689 -5.167 -12.235 1.00 67.19 196 LEU A N 1
ATOM 1456 C CA . LEU A 1 196 ? 23.831 -4.552 -12.903 1.00 67.19 196 LEU A CA 1
ATOM 1457 C C . LEU A 1 196 ? 25.025 -5.511 -12.916 1.00 67.19 196 LEU A C 1
ATOM 1459 O O . LEU A 1 196 ? 25.755 -5.555 -13.900 1.00 67.19 196 LEU A O 1
ATOM 1463 N N . TYR A 1 197 ? 25.190 -6.312 -11.858 1.00 67.00 197 TYR A N 1
ATOM 1464 C CA . TYR A 1 197 ? 26.244 -7.326 -11.760 1.00 67.00 197 TYR A CA 1
ATOM 1465 C C . TYR A 1 197 ? 25.956 -8.614 -12.543 1.00 67.00 197 TYR A C 1
ATOM 1467 O O . TYR A 1 197 ? 26.895 -9.336 -12.863 1.00 67.00 197 TYR A O 1
ATOM 1475 N N . ALA A 1 198 ? 24.693 -8.904 -12.869 1.00 61.44 198 ALA A N 1
ATOM 1476 C CA . ALA A 1 198 ? 24.320 -10.045 -13.709 1.00 61.44 198 ALA A CA 1
ATOM 1477 C C . ALA A 1 198 ? 24.654 -9.837 -15.201 1.00 61.44 198 ALA A C 1
ATOM 1479 O O . ALA A 1 198 ? 24.525 -10.764 -15.997 1.00 61.44 198 ALA A O 1
ATOM 1480 N N . LEU A 1 199 ? 25.098 -8.637 -15.591 1.00 60.59 199 LEU A N 1
ATOM 1481 C CA . LEU A 1 199 ? 25.694 -8.398 -16.899 1.00 60.59 199 LEU A CA 1
ATOM 1482 C C . LEU A 1 199 ? 27.052 -9.119 -16.976 1.00 60.59 199 LEU A C 1
ATOM 1484 O O . LEU A 1 199 ? 27.913 -8.842 -16.138 1.00 60.59 199 LEU A O 1
ATOM 1488 N N . PRO A 1 200 ? 27.299 -10.004 -17.964 1.00 56.56 200 PRO A N 1
ATOM 1489 C CA . PRO A 1 200 ? 28.603 -10.644 -18.100 1.00 56.56 200 PRO A CA 1
ATOM 1490 C C . PRO A 1 200 ? 29.700 -9.574 -18.183 1.00 56.56 200 PRO A C 1
ATOM 1492 O O . PRO A 1 200 ? 29.602 -8.631 -18.973 1.00 56.56 200 PRO A O 1
ATOM 1495 N N . ARG A 1 201 ? 30.746 -9.678 -17.356 1.00 51.75 201 ARG A N 1
ATOM 1496 C CA . ARG A 1 201 ? 31.919 -8.801 -17.477 1.00 51.75 201 ARG A CA 1
ATOM 1497 C C . ARG A 1 201 ? 32.565 -9.106 -18.826 1.00 51.75 201 ARG A C 1
ATOM 1499 O O . ARG A 1 201 ? 32.941 -10.244 -19.069 1.00 51.75 201 ARG A O 1
ATOM 1506 N N . VAL A 1 202 ? 32.637 -8.119 -19.717 1.00 44.38 202 VAL A N 1
ATOM 1507 C CA . VAL A 1 202 ? 33.521 -8.241 -20.881 1.00 44.38 202 VAL A CA 1
ATOM 1508 C C . VAL A 1 202 ? 34.898 -7.931 -20.346 1.00 44.38 202 VAL A C 1
ATOM 1510 O O . VAL A 1 202 ? 35.130 -6.817 -19.873 1.00 44.38 202 VAL A O 1
ATOM 1513 N N . GLU A 1 203 ? 35.775 -8.928 -20.361 1.00 41.22 203 GLU A N 1
ATOM 1514 C CA . GLU A 1 203 ? 37.198 -8.646 -20.451 1.00 41.22 203 GLU A CA 1
ATOM 1515 C C . GLU A 1 203 ? 37.372 -7.864 -21.747 1.00 41.22 203 GLU A C 1
ATOM 1517 O O . GLU A 1 203 ? 37.111 -8.360 -22.841 1.00 41.22 203 GLU A O 1
ATOM 1522 N N . VAL A 1 204 ? 37.644 -6.571 -21.599 1.00 35.03 204 VAL A N 1
ATOM 1523 C CA . VAL A 1 204 ? 38.053 -5.747 -22.724 1.00 35.03 204 VAL A CA 1
ATOM 1524 C C . VAL A 1 204 ? 39.451 -6.245 -23.055 1.00 35.03 204 VAL A C 1
ATOM 1526 O O . VAL A 1 204 ? 40.396 -5.885 -22.355 1.00 35.03 204 VAL A O 1
ATOM 1529 N N . ASP A 1 205 ? 39.563 -7.131 -24.044 1.00 39.62 205 ASP A N 1
ATOM 1530 C CA . ASP A 1 205 ? 40.854 -7.401 -24.673 1.00 39.62 205 ASP A CA 1
ATOM 1531 C C . ASP A 1 205 ? 41.385 -6.053 -25.176 1.00 39.62 205 ASP A C 1
ATOM 1533 O O . ASP A 1 205 ? 40.715 -5.360 -25.951 1.00 39.62 205 ASP A O 1
ATOM 1537 N N . GLN A 1 206 ? 42.520 -5.645 -24.602 1.00 38.91 206 GLN A N 1
ATOM 1538 C CA . GLN A 1 206 ? 43.202 -4.377 -24.872 1.00 38.91 206 GLN A CA 1
ATOM 1539 C C . GLN A 1 206 ? 43.832 -4.355 -26.262 1.00 38.91 206 GLN A C 1
ATOM 1541 O O . GLN A 1 206 ? 44.368 -5.403 -26.688 1.00 38.91 206 GLN A O 1
#

Foldseek 3Di:
DDDDQQQADDPLFRLVLLVCVLCVVLVHHDEAEDADDPPAFAAHPVGDGHHYFHQDDDDDAPLSSVLSVLVVVVFWDFFDDSQQSLAGSVNSNVQVVVAAEAEPPHLRGGTAGSPNVVSVVCVVVSHHSNVRRPPGHYDYDDVSSVDGPPDRPDVPVLVVQLVVCVPPPPDDNVVVSVVSVVVSVNSVHDDDVVNVVVPDDDPPPD

pLDDT: mean 86.63, std 14.68, range [35.03, 98.75]

Sequence (206 aa):
MGSDKARLPLDGWPTAVRLCERLEAAGLQAALVRRAPDGLPWMHPDGREVTVVREGDGPRHPLRGVLTALEHAGEPALIVPCDLPALTVHTLAALAARGPCVAAGHPLVGVFPHDLERLRALVASDAPARAFGDGLPTVDLPPDELFDRNTPPDVLPLVRMLGRLEGIRGLDPRAALSGEITRMRARGVVVPEAVLYALPRVEVDQ